Protein AF-A0A958J942-F1 (afdb_monomer_lite)

Structure (mmCIF, N/CA/C/O backbone):
data_AF-A0A958J942-F1
#
_entry.id   AF-A0A958J942-F1
#
loop_
_atom_site.group_PDB
_atom_site.id
_atom_site.type_symbol
_atom_site.label_atom_id
_atom_site.label_alt_id
_atom_site.label_comp_id
_atom_site.label_asym_id
_atom_site.label_entity_id
_atom_site.label_seq_id
_atom_site.pdbx_PDB_ins_code
_atom_site.Cartn_x
_atom_site.Cartn_y
_atom_site.Cartn_z
_atom_site.occupancy
_atom_site.B_iso_or_equiv
_atom_site.auth_seq_id
_atom_site.auth_comp_id
_atom_site.auth_asym_id
_atom_site.auth_atom_id
_atom_site.pdbx_PDB_model_num
ATOM 1 N N . MET A 1 1 ? -24.690 -3.588 -45.756 1.00 45.47 1 MET A N 1
ATOM 2 C CA . MET A 1 1 ? -23.249 -3.805 -45.992 1.00 45.47 1 MET A CA 1
ATOM 3 C C . MET A 1 1 ? -22.711 -4.540 -44.781 1.00 45.47 1 MET A C 1
ATOM 5 O O . MET A 1 1 ? -22.507 -3.917 -43.747 1.00 45.47 1 MET A O 1
ATOM 9 N N . ASP A 1 2 ? -22.593 -5.863 -44.883 1.00 44.12 2 ASP A N 1
ATOM 10 C CA . ASP A 1 2 ? -22.047 -6.705 -43.817 1.00 44.12 2 ASP A CA 1
ATOM 11 C C . ASP A 1 2 ? -20.549 -6.440 -43.674 1.00 44.12 2 ASP A C 1
ATOM 13 O O . ASP A 1 2 ? -19.748 -6.817 -44.530 1.00 44.12 2 ASP A O 1
ATOM 17 N N . THR A 1 3 ? -20.149 -5.787 -42.585 1.00 50.97 3 THR A N 1
ATOM 18 C CA . THR A 1 3 ? -18.741 -5.773 -42.178 1.00 50.97 3 THR A CA 1
ATOM 19 C C . THR A 1 3 ? -18.452 -7.096 -41.482 1.00 50.97 3 THR A C 1
ATOM 21 O O . THR A 1 3 ? -18.558 -7.216 -40.264 1.00 50.97 3 THR A O 1
ATOM 24 N N . SER A 1 4 ? -18.138 -8.107 -42.300 1.00 70.69 4 SER A N 1
ATOM 25 C CA . SER A 1 4 ? -17.722 -9.443 -41.870 1.00 70.69 4 SER A CA 1
ATOM 26 C C . SER A 1 4 ? -16.709 -9.351 -40.728 1.00 70.69 4 SER A C 1
ATOM 28 O O . SER A 1 4 ? -15.678 -8.682 -40.846 1.00 70.69 4 SER A O 1
ATOM 30 N N . TRP A 1 5 ? -16.992 -10.051 -39.627 1.00 71.25 5 TRP A N 1
ATOM 31 C CA . TRP A 1 5 ? -16.098 -10.199 -38.474 1.00 71.25 5 TRP A CA 1
ATOM 32 C C . TRP A 1 5 ? -14.689 -10.656 -38.886 1.00 71.25 5 TRP A C 1
ATOM 34 O O . TRP A 1 5 ? -13.717 -10.309 -38.222 1.00 71.25 5 TRP A O 1
ATOM 44 N N . ARG A 1 6 ? -14.569 -11.350 -40.025 1.00 70.56 6 ARG A N 1
ATOM 45 C CA . ARG A 1 6 ? -13.312 -11.826 -40.606 1.00 70.56 6 ARG A CA 1
ATOM 46 C C . ARG A 1 6 ? -12.370 -10.690 -41.006 1.00 70.56 6 ARG A C 1
ATOM 48 O O . ARG A 1 6 ? -11.205 -10.744 -40.649 1.00 70.56 6 ARG A O 1
ATOM 55 N N . ASN A 1 7 ? -12.879 -9.620 -41.623 1.00 66.00 7 ASN A N 1
ATOM 56 C CA . ASN A 1 7 ? -12.052 -8.470 -42.017 1.00 66.00 7 ASN A CA 1
ATOM 57 C C . ASN A 1 7 ? -11.543 -7.697 -40.793 1.00 66.00 7 ASN A C 1
ATOM 59 O O . ASN A 1 7 ? -10.423 -7.197 -40.794 1.00 66.00 7 ASN A O 1
ATOM 63 N N . LYS A 1 8 ? -12.356 -7.609 -39.731 1.00 63.06 8 LYS A N 1
ATOM 64 C CA . LYS A 1 8 ? -11.924 -7.021 -38.453 1.00 63.06 8 LYS A CA 1
ATOM 65 C C . LYS A 1 8 ? -10.862 -7.890 -37.781 1.00 63.06 8 LYS A C 1
ATOM 67 O O . LYS A 1 8 ? -9.901 -7.360 -37.239 1.00 63.06 8 LYS A O 1
ATOM 72 N N . LEU A 1 9 ? -11.012 -9.212 -37.843 1.00 63.94 9 LEU A N 1
ATOM 73 C CA . LEU A 1 9 ? -10.057 -10.153 -37.268 1.00 63.94 9 LEU A CA 1
ATOM 74 C C . LEU A 1 9 ? -8.736 -10.173 -38.049 1.00 63.94 9 LEU A C 1
ATOM 76 O O . LEU A 1 9 ? -7.684 -10.160 -37.433 1.00 63.94 9 LEU A O 1
ATOM 80 N N . GLU A 1 10 ? -8.771 -10.098 -39.378 1.00 66.69 10 GLU A N 1
ATOM 81 C CA . GLU A 1 10 ? -7.580 -9.955 -40.229 1.00 66.69 10 GLU A CA 1
ATOM 82 C C . GLU A 1 10 ? -6.870 -8.614 -40.015 1.00 66.69 10 GLU A C 1
ATOM 84 O O . GLU A 1 10 ? -5.644 -8.566 -40.005 1.00 66.69 10 GLU A O 1
ATOM 89 N N . GLN A 1 11 ? -7.610 -7.527 -39.768 1.00 58.94 11 GLN A N 1
ATOM 90 C CA . GLN A 1 11 ? -7.013 -6.253 -39.355 1.00 58.94 11 GLN A CA 1
ATOM 91 C C . GLN A 1 11 ? -6.347 -6.354 -37.979 1.00 58.94 11 GLN A C 1
ATOM 93 O O . GLN A 1 11 ? -5.247 -5.840 -37.807 1.00 58.94 11 GLN A O 1
ATOM 98 N N . LEU A 1 12 ? -6.973 -7.035 -37.014 1.00 55.59 12 LEU A N 1
ATOM 99 C CA . LEU A 1 12 ? -6.384 -7.266 -35.692 1.00 55.59 12 LEU A CA 1
ATOM 100 C C . LEU A 1 12 ? -5.146 -8.169 -35.772 1.00 55.59 12 LEU A C 1
ATOM 102 O O . LEU A 1 12 ? -4.131 -7.850 -35.166 1.00 55.59 12 LEU A O 1
ATOM 106 N N . VAL A 1 13 ? -5.189 -9.240 -36.567 1.00 62.28 13 VAL A N 1
ATOM 107 C CA . VAL A 1 13 ? -4.036 -10.119 -36.821 1.00 62.28 13 VAL A CA 1
ATOM 108 C C . VAL A 1 13 ? -2.921 -9.356 -37.533 1.00 62.28 13 VAL A C 1
ATOM 110 O O . VAL A 1 13 ? -1.781 -9.415 -37.095 1.00 62.28 13 VAL A O 1
ATOM 113 N N . GLY A 1 14 ? -3.234 -8.551 -38.549 1.00 59.12 14 GLY A N 1
ATOM 114 C CA . GLY A 1 14 ? -2.243 -7.720 -39.236 1.00 59.12 14 GLY A CA 1
ATOM 115 C C . GLY A 1 14 ? -1.650 -6.605 -38.364 1.00 59.12 14 GLY A C 1
ATOM 116 O O . GLY A 1 14 ? -0.549 -6.132 -38.642 1.00 59.12 14 GLY A O 1
ATOM 117 N N . LEU A 1 15 ? -2.353 -6.176 -37.310 1.00 59.41 15 LEU A N 1
ATOM 118 C CA . LEU A 1 15 ? -1.807 -5.290 -36.277 1.00 59.41 15 LEU A CA 1
ATOM 119 C C . LEU A 1 15 ? -0.905 -6.057 -35.299 1.00 59.41 15 LEU A C 1
ATOM 121 O O . LEU A 1 15 ? 0.137 -5.529 -34.923 1.00 59.41 15 LEU A O 1
ATOM 125 N N . LEU A 1 16 ? -1.254 -7.299 -34.945 1.00 57.25 16 LEU A N 1
ATOM 126 C CA . LEU A 1 16 ? -0.428 -8.185 -34.113 1.00 57.25 16 LEU A CA 1
ATOM 127 C C . LEU A 1 16 ? 0.873 -8.601 -34.819 1.00 57.25 16 LEU A C 1
ATOM 129 O O . LEU A 1 16 ? 1.930 -8.596 -34.200 1.00 57.25 16 LEU A O 1
ATOM 133 N N . GLU A 1 17 ? 0.829 -8.894 -36.121 1.00 58.06 17 GLU A N 1
ATOM 134 C CA . GLU A 1 17 ? 2.006 -9.268 -36.927 1.00 58.06 17 GLU A CA 1
ATOM 135 C C . GLU A 1 17 ? 2.998 -8.112 -37.130 1.00 58.06 17 GLU A C 1
ATOM 137 O O . GLU A 1 17 ? 4.170 -8.343 -37.424 1.00 58.06 17 GLU A O 1
ATOM 142 N N . LYS A 1 18 ? 2.544 -6.863 -36.965 1.00 65.00 18 LYS A N 1
ATOM 143 C CA . LYS A 1 18 ? 3.388 -5.660 -37.025 1.00 65.00 18 LYS A CA 1
ATOM 144 C C . LYS A 1 18 ? 3.946 -5.243 -35.669 1.00 65.00 18 LYS A C 1
ATOM 146 O O . LYS A 1 18 ? 4.704 -4.278 -35.620 1.00 65.00 18 LYS A O 1
ATOM 151 N N . MET A 1 19 ? 3.570 -5.918 -34.582 1.00 67.44 19 MET A N 1
ATOM 152 C CA . MET A 1 19 ? 4.161 -5.627 -33.283 1.00 67.44 19 MET A CA 1
ATOM 153 C C . MET A 1 19 ? 5.590 -6.174 -33.226 1.00 67.44 19 MET A C 1
ATOM 155 O O . MET A 1 19 ? 5.820 -7.321 -33.635 1.00 67.44 19 MET A O 1
ATOM 159 N N . PRO A 1 20 ? 6.546 -5.389 -32.694 1.00 76.56 20 PRO A N 1
ATOM 160 C CA . PRO A 1 20 ? 7.883 -5.889 -32.423 1.00 76.56 20 PRO A CA 1
ATOM 161 C C . PRO A 1 20 ? 7.804 -7.163 -31.576 1.00 76.56 20 PRO A C 1
ATOM 163 O O . PRO A 1 20 ? 6.913 -7.306 -30.746 1.00 76.56 20 PRO A O 1
ATOM 166 N N . GLN A 1 21 ? 8.730 -8.095 -31.785 1.00 78.62 21 GLN A N 1
ATOM 167 C CA . GLN A 1 21 ? 8.824 -9.321 -30.989 1.00 78.62 21 GLN A CA 1
ATOM 168 C C . GLN A 1 21 ? 10.015 -9.222 -30.027 1.00 78.62 21 GLN A C 1
ATOM 170 O O . GLN A 1 21 ? 11.041 -8.650 -30.422 1.00 78.62 21 GLN A O 1
ATOM 175 N N . PRO A 1 22 ? 9.929 -9.788 -28.807 1.00 81.38 22 PRO A N 1
ATOM 176 C CA . PRO A 1 22 ? 11.062 -9.860 -27.889 1.00 81.38 22 PRO A CA 1
ATOM 177 C C . PRO A 1 22 ? 12.257 -10.551 -28.544 1.00 81.38 22 PRO A C 1
ATOM 179 O O . PRO A 1 22 ? 12.106 -11.534 -29.275 1.00 81.38 22 PRO A O 1
ATOM 182 N N . LYS A 1 23 ? 13.462 -10.048 -28.276 1.00 83.50 23 LYS A N 1
ATOM 183 C CA . LYS A 1 23 ? 14.713 -10.604 -28.805 1.00 83.50 23 L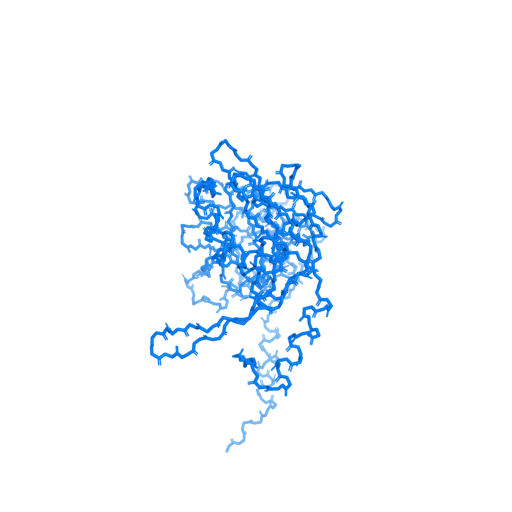YS A CA 1
ATOM 184 C C . LYS A 1 23 ? 15.740 -10.662 -27.692 1.00 83.50 23 LYS A C 1
ATOM 186 O O . LYS A 1 23 ? 15.904 -9.690 -26.962 1.00 83.50 23 LYS A O 1
ATOM 191 N N . SER A 1 24 ? 16.465 -11.772 -27.626 1.00 78.75 24 SER A N 1
ATOM 192 C CA . SER A 1 24 ? 17.644 -11.929 -26.783 1.00 78.75 24 SER A CA 1
ATOM 193 C C . SER A 1 24 ? 18.874 -12.220 -27.635 1.00 78.75 24 SER A C 1
ATOM 195 O O . SER A 1 24 ? 18.780 -12.747 -28.746 1.00 78.75 24 SER A O 1
ATOM 197 N N . PHE A 1 25 ? 20.041 -11.822 -27.134 1.00 83.00 25 PHE A N 1
ATOM 198 C CA . PHE A 1 25 ? 21.310 -11.955 -27.843 1.00 83.00 25 PHE A CA 1
ATOM 199 C C . PHE A 1 25 ? 22.347 -12.598 -26.922 1.00 83.00 25 PHE A C 1
ATOM 201 O O . PHE A 1 25 ? 22.498 -12.180 -25.777 1.00 83.00 25 PHE A O 1
ATOM 208 N N . GLU A 1 26 ? 23.080 -13.594 -27.426 1.00 77.69 26 GLU A N 1
ATOM 209 C CA . GLU A 1 26 ? 24.120 -14.296 -26.653 1.00 77.69 26 GLU A CA 1
ATOM 210 C C . GLU A 1 26 ? 25.302 -13.382 -26.295 1.00 77.69 26 GLU A C 1
ATOM 212 O O . GLU A 1 26 ? 25.886 -13.494 -25.220 1.00 77.69 26 GLU A O 1
ATOM 217 N N . SER A 1 27 ? 25.644 -12.448 -27.189 1.00 79.12 27 SER A N 1
ATOM 218 C CA . SER A 1 27 ? 26.672 -11.435 -26.950 1.00 79.12 27 SER A CA 1
ATOM 219 C C . SER A 1 27 ? 26.036 -10.109 -26.557 1.00 79.12 27 SER A C 1
ATOM 221 O O . SER A 1 27 ? 25.156 -9.609 -27.254 1.00 79.12 27 SER A O 1
ATOM 223 N N . LYS A 1 28 ? 26.547 -9.501 -25.483 1.00 74.81 28 LYS A N 1
ATOM 224 C CA . LYS A 1 28 ? 26.180 -8.140 -25.065 1.00 74.81 28 LYS A CA 1
ATOM 225 C C . LYS A 1 28 ? 26.832 -7.054 -25.928 1.00 74.81 28 LYS A C 1
ATOM 227 O O . LYS A 1 28 ? 26.389 -5.912 -25.921 1.00 74.81 28 LYS A O 1
ATOM 232 N N . ALA A 1 29 ? 27.886 -7.389 -26.672 1.00 79.44 29 ALA A N 1
ATOM 233 C CA . ALA A 1 29 ? 28.618 -6.436 -27.496 1.00 79.44 29 ALA A CA 1
ATOM 234 C C . ALA A 1 29 ? 27.783 -5.993 -28.709 1.00 79.44 29 ALA A C 1
ATOM 236 O O . ALA A 1 29 ? 27.316 -6.815 -29.498 1.00 79.44 29 ALA A O 1
ATOM 237 N N . GLY A 1 30 ? 27.625 -4.682 -28.888 1.00 79.81 30 GLY A N 1
ATOM 238 C CA . GLY A 1 30 ? 26.814 -4.115 -29.965 1.00 79.81 30 GLY A CA 1
ATOM 239 C C . GLY A 1 30 ? 25.304 -4.237 -29.743 1.00 79.81 30 GLY A C 1
ATOM 240 O O . GLY A 1 30 ? 24.544 -4.154 -30.711 1.00 79.81 30 GLY A O 1
ATOM 241 N N . VAL A 1 31 ? 24.875 -4.456 -28.496 1.00 86.62 31 VAL A N 1
ATOM 242 C CA . VAL A 1 31 ? 23.473 -4.627 -28.102 1.00 86.62 31 VAL A CA 1
ATOM 243 C C . VAL A 1 31 ? 23.058 -3.499 -27.159 1.00 86.62 31 VAL A C 1
ATOM 245 O O . VAL A 1 31 ? 23.832 -3.048 -26.312 1.00 86.62 31 VAL A O 1
ATOM 248 N N . TYR A 1 32 ? 21.833 -3.018 -27.345 1.00 89.50 32 TYR A N 1
ATOM 249 C CA . TYR A 1 32 ? 21.165 -2.083 -26.450 1.00 89.50 32 TYR A CA 1
ATOM 250 C C . TYR A 1 32 ? 20.480 -2.853 -25.320 1.00 89.50 32 TYR A C 1
ATOM 252 O O . TYR A 1 32 ? 19.668 -3.741 -25.582 1.00 89.50 32 TYR A O 1
ATOM 260 N N . GLU A 1 33 ? 20.793 -2.495 -24.077 1.00 91.19 33 GLU A N 1
ATOM 261 C CA . GLU A 1 33 ? 20.145 -3.044 -22.882 1.00 91.19 33 GLU A CA 1
ATOM 262 C C . GLU A 1 33 ? 19.142 -2.021 -22.319 1.00 91.19 33 GLU A C 1
ATOM 264 O O . GLU A 1 33 ? 19.543 -0.881 -22.047 1.00 91.19 33 GLU A O 1
ATOM 269 N N . PRO A 1 34 ? 17.853 -2.380 -22.176 1.00 93.62 34 PRO A N 1
ATOM 270 C CA . PRO A 1 34 ? 16.818 -1.481 -21.694 1.00 93.62 34 PRO A CA 1
ATOM 271 C C . PRO A 1 34 ? 16.934 -1.229 -20.188 1.00 93.62 34 PRO A C 1
ATOM 273 O O . PRO A 1 34 ? 17.395 -2.067 -19.413 1.00 93.62 34 PRO A O 1
ATOM 276 N N . TYR A 1 35 ? 16.491 -0.050 -19.768 1.00 94.94 35 TYR A N 1
ATOM 277 C CA . TYR A 1 35 ? 16.248 0.293 -18.372 1.00 94.94 35 TYR A CA 1
ATOM 278 C C . TYR A 1 35 ? 15.186 1.393 -18.292 1.00 94.94 35 TYR A C 1
ATOM 280 O O . TYR A 1 35 ? 14.931 2.108 -19.263 1.00 94.94 35 TYR A O 1
ATOM 288 N N . PHE A 1 36 ? 14.549 1.531 -17.134 1.00 95.81 36 PHE A N 1
ATOM 289 C CA . PHE A 1 36 ? 13.393 2.407 -16.967 1.00 95.81 36 PHE A CA 1
ATOM 290 C C . PHE A 1 36 ? 13.630 3.376 -15.817 1.00 95.81 36 PHE A C 1
ATOM 292 O O . PHE A 1 36 ? 13.970 2.977 -14.703 1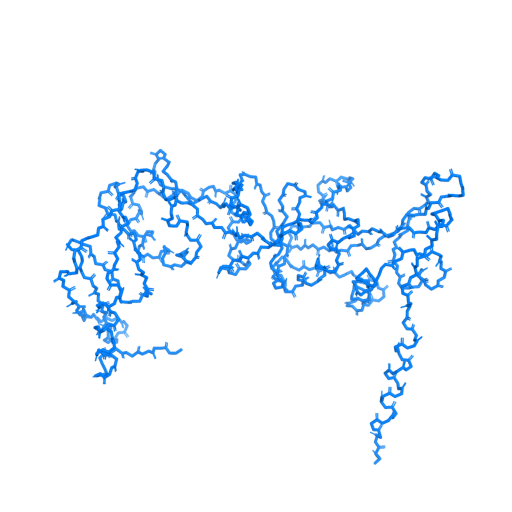.00 95.81 36 PHE A O 1
ATOM 299 N N . VAL A 1 37 ? 13.449 4.665 -16.091 1.00 95.44 37 VAL A N 1
ATOM 300 C CA . VAL A 1 37 ? 13.581 5.735 -15.101 1.00 95.44 37 VAL A CA 1
ATOM 301 C C . VAL A 1 37 ? 12.192 6.130 -14.621 1.00 95.44 37 VAL A C 1
ATOM 303 O O . VAL A 1 37 ? 11.385 6.632 -15.395 1.00 95.44 37 VAL A O 1
ATOM 306 N N . ILE A 1 38 ? 11.921 5.931 -13.339 1.00 95.81 38 ILE A N 1
ATOM 307 C CA . ILE A 1 38 ? 10.747 6.450 -12.645 1.00 95.81 38 ILE A CA 1
ATOM 308 C C . ILE A 1 38 ? 11.079 7.878 -12.199 1.00 95.81 38 ILE A C 1
ATOM 310 O O . ILE A 1 38 ? 11.864 8.087 -11.271 1.00 95.81 38 ILE A O 1
ATOM 314 N N . GLU A 1 39 ? 10.514 8.871 -12.882 1.00 95.12 39 GLU A N 1
ATOM 315 C CA . GLU A 1 39 ? 10.697 10.285 -12.547 1.00 95.12 39 GLU A CA 1
ATOM 316 C C . GLU A 1 39 ? 9.580 10.745 -11.602 1.00 95.12 39 GLU A C 1
ATOM 318 O O . GLU A 1 39 ? 8.397 10.677 -11.937 1.00 95.12 39 GLU A O 1
ATOM 323 N N . LEU A 1 40 ? 9.957 11.210 -10.410 1.00 94.25 40 LEU A N 1
ATOM 324 C CA . LEU A 1 40 ? 9.048 11.623 -9.345 1.00 94.25 40 LEU A CA 1
ATOM 325 C C . LEU A 1 40 ? 8.902 13.143 -9.324 1.00 94.25 40 LEU A C 1
ATOM 327 O O . LEU A 1 40 ? 9.883 13.879 -9.191 1.00 94.25 40 LEU A O 1
ATOM 331 N N . ARG A 1 41 ? 7.657 13.619 -9.389 1.00 92.44 41 ARG A N 1
ATOM 332 C CA . ARG A 1 41 ? 7.288 15.037 -9.301 1.00 92.44 41 ARG A CA 1
ATOM 333 C C . ARG A 1 41 ? 6.332 15.245 -8.124 1.00 92.44 41 ARG A C 1
ATOM 335 O O . ARG A 1 41 ? 5.859 14.298 -7.501 1.00 92.44 41 ARG A O 1
ATOM 342 N N . ALA A 1 42 ? 6.031 16.501 -7.798 1.00 89.75 42 ALA A N 1
ATOM 343 C CA . ALA A 1 42 ? 5.218 16.828 -6.621 1.00 89.75 42 ALA A CA 1
ATOM 344 C C . ALA A 1 42 ? 3.788 16.250 -6.678 1.00 89.75 42 ALA A C 1
ATOM 346 O O . ALA A 1 42 ? 3.256 15.804 -5.664 1.00 89.75 42 ALA A O 1
ATOM 347 N N . SER A 1 43 ? 3.159 16.248 -7.856 1.00 90.31 43 SER A N 1
ATOM 348 C CA . SER A 1 43 ? 1.764 15.822 -8.041 1.00 90.31 43 SER A CA 1
ATOM 349 C C . SER A 1 43 ? 1.602 14.507 -8.803 1.00 90.31 43 SER A C 1
ATOM 351 O O . SER A 1 43 ? 0.533 13.903 -8.742 1.00 90.31 43 SER A O 1
ATOM 353 N N . ASN A 1 44 ? 2.641 14.061 -9.504 1.00 93.75 44 ASN A N 1
ATOM 354 C CA . ASN A 1 44 ? 2.600 12.917 -10.401 1.00 93.75 44 ASN A CA 1
ATOM 355 C C . ASN A 1 44 ? 3.981 12.264 -10.531 1.00 93.75 44 ASN A C 1
ATOM 357 O O . ASN A 1 44 ? 4.971 12.734 -9.969 1.00 93.75 44 ASN A O 1
ATOM 361 N N . TRP A 1 45 ? 4.028 11.167 -11.268 1.00 95.00 45 TRP A N 1
ATOM 362 C CA . TRP A 1 45 ? 5.245 10.462 -11.633 1.00 95.00 45 TRP A CA 1
ATOM 363 C C . TRP A 1 45 ? 5.112 9.914 -13.055 1.00 95.00 45 TRP A C 1
ATOM 365 O O . TRP A 1 45 ? 4.014 9.834 -13.597 1.00 95.00 45 TRP A O 1
ATOM 375 N N . GLU A 1 46 ? 6.224 9.569 -13.687 1.00 94.44 46 GLU A N 1
ATOM 376 C CA . GLU A 1 46 ? 6.237 8.984 -15.031 1.00 94.44 46 GLU A CA 1
ATOM 377 C C . GLU A 1 46 ? 7.294 7.885 -15.126 1.00 94.44 46 GLU A C 1
ATOM 379 O O . GLU A 1 46 ? 8.250 7.866 -14.350 1.00 94.44 46 GLU A O 1
ATOM 384 N N . VAL A 1 47 ? 7.123 6.975 -16.085 1.00 94.62 47 VAL A N 1
ATOM 385 C CA . VAL A 1 47 ? 8.136 5.976 -16.442 1.00 94.62 47 VAL A CA 1
ATOM 386 C C . VAL A 1 47 ? 8.722 6.352 -17.792 1.00 94.62 47 VAL A C 1
ATOM 388 O O . VAL A 1 47 ? 8.002 6.448 -18.785 1.00 94.62 47 VAL A O 1
ATOM 391 N N . ILE A 1 48 ? 10.034 6.552 -17.835 1.00 93.25 48 ILE A N 1
ATOM 392 C CA . ILE A 1 48 ? 10.760 6.920 -19.045 1.00 93.25 48 ILE A CA 1
ATOM 393 C C . ILE A 1 48 ? 11.654 5.744 -19.446 1.00 93.25 48 ILE A C 1
ATOM 395 O O . ILE A 1 48 ? 12.606 5.430 -18.726 1.00 93.25 48 ILE A O 1
ATOM 399 N N . PRO A 1 49 ? 11.367 5.082 -20.576 1.00 94.12 49 PRO A N 1
ATOM 400 C CA . PRO A 1 49 ? 12.156 3.958 -21.045 1.00 94.12 49 PRO A CA 1
ATOM 401 C C . PRO A 1 49 ? 13.410 4.459 -21.773 1.00 94.12 49 PRO A C 1
ATOM 403 O O . PRO A 1 49 ? 13.366 5.370 -22.606 1.00 94.12 49 PRO A O 1
ATOM 406 N N . TYR A 1 50 ? 14.543 3.844 -21.472 1.00 93.75 50 TYR A N 1
ATOM 407 C CA . TYR A 1 50 ? 15.841 4.125 -22.069 1.00 93.75 50 TYR A CA 1
ATOM 408 C C . TYR A 1 50 ? 16.546 2.823 -22.437 1.00 93.75 50 TYR A C 1
ATOM 410 O O . TYR A 1 50 ? 16.156 1.740 -22.009 1.00 93.75 50 TYR A O 1
ATOM 418 N N . ALA A 1 51 ? 17.604 2.931 -23.232 1.00 92.62 51 ALA A N 1
ATOM 419 C CA . ALA A 1 51 ? 18.529 1.840 -23.457 1.00 92.62 51 ALA A CA 1
ATOM 420 C C . ALA A 1 51 ? 19.974 2.339 -23.514 1.00 92.62 51 ALA A C 1
ATOM 422 O O . ALA A 1 51 ? 20.279 3.369 -24.127 1.00 92.62 51 ALA A O 1
ATOM 423 N N . THR A 1 52 ? 20.879 1.581 -22.900 1.00 91.44 52 THR A N 1
ATOM 424 C CA . THR A 1 52 ? 22.323 1.816 -22.977 1.00 91.44 52 THR A CA 1
ATOM 425 C C . THR A 1 52 ? 22.945 0.898 -24.015 1.00 91.44 52 THR A C 1
ATOM 427 O O . THR A 1 52 ? 22.782 -0.320 -23.944 1.00 91.44 52 THR A O 1
ATOM 430 N N . TYR A 1 53 ? 23.675 1.471 -24.970 1.00 90.25 53 TYR A N 1
ATOM 431 C CA . TYR A 1 53 ? 24.458 0.697 -25.930 1.00 90.25 53 TYR A CA 1
ATOM 432 C C . TYR A 1 53 ? 25.728 0.155 -25.276 1.00 90.25 53 TYR A C 1
ATOM 434 O O . TYR A 1 53 ? 26.497 0.936 -24.721 1.00 90.25 53 TYR A O 1
ATOM 442 N N . THR A 1 54 ? 26.010 -1.136 -25.414 1.00 84.94 54 THR A N 1
ATOM 443 C CA . THR A 1 54 ? 27.319 -1.695 -25.049 1.00 84.94 54 THR A CA 1
ATOM 444 C C . THR A 1 54 ? 28.201 -1.749 -26.291 1.00 84.94 54 THR A C 1
ATOM 446 O O . THR A 1 54 ? 27.848 -2.383 -27.287 1.00 84.94 54 THR A O 1
ATOM 449 N N . ARG A 1 55 ? 29.350 -1.063 -26.273 1.00 83.44 55 ARG A N 1
ATOM 450 C CA . ARG A 1 55 ? 30.283 -1.053 -27.412 1.00 83.44 55 ARG A CA 1
ATOM 451 C C . ARG A 1 55 ? 30.912 -2.434 -27.636 1.00 83.44 55 ARG A C 1
ATOM 453 O O . ARG A 1 55 ? 30.838 -3.315 -26.785 1.00 83.44 55 ARG A O 1
ATOM 460 N N . LEU A 1 56 ? 31.554 -2.625 -28.794 1.00 81.75 56 LEU A N 1
ATOM 461 C CA . LEU A 1 56 ? 32.233 -3.887 -29.131 1.00 81.75 56 LEU A CA 1
ATOM 462 C C . LEU A 1 56 ? 33.377 -4.233 -28.163 1.00 81.75 56 LEU A C 1
ATOM 464 O O . LEU A 1 56 ? 33.693 -5.404 -27.990 1.00 81.75 56 LEU A O 1
ATOM 468 N N . ASP A 1 57 ? 33.963 -3.219 -27.525 1.00 79.56 57 ASP A N 1
ATOM 469 C CA . ASP A 1 57 ? 34.998 -3.343 -26.493 1.00 79.56 57 ASP A CA 1
ATOM 470 C C . ASP A 1 57 ? 34.430 -3.567 -25.075 1.00 79.56 57 ASP A C 1
ATOM 472 O O . ASP A 1 57 ? 35.190 -3.631 -24.112 1.00 79.56 57 ASP A O 1
ATOM 476 N N . GLY A 1 58 ? 33.104 -3.673 -24.930 1.00 73.25 58 GLY A N 1
ATOM 477 C CA . GLY A 1 58 ? 32.415 -3.840 -23.649 1.00 73.25 58 GLY A CA 1
ATOM 478 C C . GLY A 1 58 ? 32.232 -2.552 -22.839 1.00 73.25 58 GLY A C 1
ATOM 479 O O . GLY A 1 58 ? 31.624 -2.596 -21.771 1.00 73.25 58 GLY A O 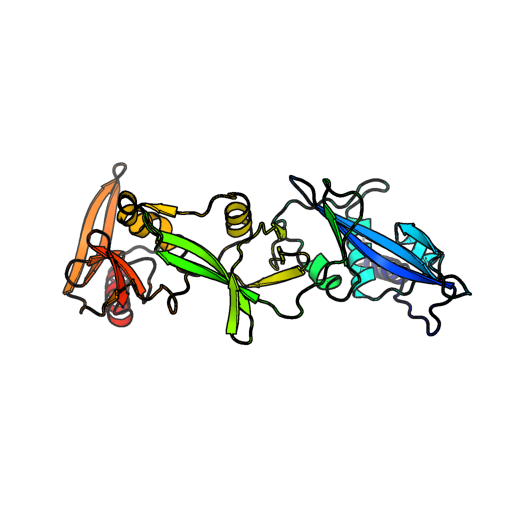1
ATOM 480 N N . SER A 1 59 ? 32.718 -1.401 -23.317 1.00 80.31 59 SER A N 1
ATOM 481 C CA . SER A 1 59 ? 32.561 -0.129 -22.605 1.00 80.31 59 SER A CA 1
ATOM 482 C C . SER A 1 59 ? 31.147 0.465 -22.756 1.00 80.31 59 SER A C 1
ATOM 484 O O . SER A 1 59 ? 30.468 0.215 -23.765 1.00 80.31 59 SER A O 1
ATOM 486 N N . PRO A 1 60 ? 30.686 1.280 -21.779 1.00 78.06 60 PRO A N 1
ATOM 487 C CA . PRO A 1 60 ? 29.415 1.986 -21.879 1.00 78.06 60 PRO A CA 1
ATOM 488 C C . PRO A 1 60 ? 29.402 2.916 -23.094 1.00 78.06 60 PRO A C 1
ATOM 490 O O . PRO A 1 60 ? 30.261 3.784 -23.270 1.00 78.06 60 PRO A O 1
ATOM 493 N N . GLY A 1 61 ? 28.424 2.710 -23.964 1.00 81.00 61 GLY A N 1
ATOM 494 C CA . GLY A 1 61 ? 28.182 3.513 -25.146 1.00 81.00 61 GLY A CA 1
ATOM 495 C C . GLY A 1 61 ? 27.165 4.621 -24.905 1.00 81.00 61 GLY A C 1
ATOM 496 O O . GLY A 1 61 ? 26.998 5.136 -23.803 1.00 81.00 61 GLY A O 1
ATOM 497 N N . ARG A 1 62 ? 26.501 5.030 -25.987 1.00 87.06 62 ARG A N 1
ATOM 498 C CA . ARG A 1 62 ? 25.498 6.092 -25.949 1.00 87.06 62 ARG A CA 1
ATOM 499 C C . ARG A 1 62 ? 24.212 5.592 -25.289 1.00 87.06 62 ARG A C 1
ATOM 501 O O . ARG A 1 62 ? 23.745 4.493 -25.580 1.00 87.06 62 ARG A O 1
ATOM 508 N N . GLU A 1 63 ? 23.626 6.456 -24.476 1.00 89.88 63 GLU A N 1
ATOM 509 C CA . GLU A 1 63 ? 22.270 6.318 -23.958 1.00 89.88 63 GLU A CA 1
ATOM 510 C C . GLU A 1 63 ? 21.260 6.900 -24.955 1.00 89.88 63 GLU A C 1
ATOM 512 O O . GLU A 1 63 ? 21.468 7.983 -25.520 1.00 89.88 63 GLU A O 1
ATOM 517 N N . VAL A 1 64 ? 20.172 6.173 -25.200 1.00 91.00 64 VAL A N 1
ATOM 518 C CA . VAL A 1 64 ? 19.067 6.621 -26.054 1.00 91.00 64 VAL A CA 1
ATOM 519 C C . VAL A 1 64 ? 17.741 6.384 -25.345 1.00 91.00 64 VAL A C 1
ATOM 521 O O . VAL A 1 64 ? 17.571 5.377 -24.663 1.00 91.00 64 VAL A O 1
ATOM 524 N N . ARG A 1 65 ? 16.785 7.304 -25.510 1.00 90.31 65 ARG A N 1
ATOM 525 C CA . ARG A 1 65 ? 15.401 7.061 -25.088 1.00 90.31 65 ARG A CA 1
ATOM 526 C C . ARG A 1 65 ? 14.841 5.932 -25.943 1.00 90.31 65 ARG A C 1
ATOM 528 O O . ARG A 1 65 ? 14.958 6.011 -27.161 1.00 90.31 65 ARG A O 1
ATOM 535 N N . LEU A 1 66 ? 14.273 4.911 -25.317 1.00 89.25 66 LEU A N 1
ATOM 536 C CA . LEU A 1 66 ? 13.724 3.755 -26.012 1.00 89.25 66 LEU A CA 1
ATOM 537 C C . LEU A 1 66 ? 12.324 4.089 -26.548 1.00 89.25 66 LEU A C 1
ATOM 539 O O . LEU A 1 66 ? 11.551 4.781 -25.890 1.00 89.25 66 LEU A O 1
ATOM 543 N N . SER A 1 67 ? 12.025 3.622 -27.755 1.00 87.00 67 SER A N 1
ATOM 544 C CA . SER A 1 67 ? 10.718 3.726 -28.410 1.00 87.00 67 SER A CA 1
ATOM 545 C C . SER A 1 67 ? 10.510 2.513 -29.309 1.00 87.00 67 SER A C 1
ATOM 547 O O . SER A 1 67 ? 11.491 1.855 -29.682 1.00 87.00 67 SER A O 1
ATOM 549 N N . LEU A 1 68 ? 9.264 2.233 -29.703 1.00 85.19 68 LEU A N 1
ATOM 550 C CA . LEU A 1 68 ? 8.966 1.102 -30.594 1.00 85.19 68 LEU A CA 1
ATOM 551 C C . LEU A 1 68 ? 9.795 1.136 -31.895 1.00 85.19 68 LEU A C 1
ATOM 553 O O . LEU A 1 68 ? 10.328 0.113 -32.316 1.00 85.19 68 LEU A O 1
ATOM 557 N N . GLY A 1 69 ? 10.026 2.322 -32.472 1.00 82.31 69 GLY A N 1
ATOM 558 C CA . GLY A 1 69 ? 10.844 2.463 -33.684 1.00 82.31 69 GLY A CA 1
ATOM 559 C C . GLY A 1 69 ? 12.317 2.063 -33.508 1.00 82.31 69 GLY A C 1
ATOM 560 O O . GLY A 1 69 ? 12.932 1.563 -34.447 1.00 82.31 69 GLY A O 1
ATOM 561 N N . ILE A 1 70 ? 12.890 2.240 -32.310 1.00 82.88 70 ILE A N 1
ATOM 562 C CA . ILE A 1 70 ? 14.275 1.830 -32.020 1.00 82.88 70 ILE A CA 1
ATOM 563 C C . ILE A 1 70 ? 14.385 0.311 -31.893 1.00 82.88 70 ILE A C 1
ATOM 565 O O . ILE A 1 70 ? 15.412 -0.245 -32.292 1.00 82.88 70 ILE A O 1
ATOM 569 N N . ILE A 1 71 ? 13.350 -0.355 -31.370 1.00 84.12 71 ILE A N 1
ATOM 570 C CA . ILE A 1 71 ? 13.302 -1.822 -31.268 1.00 84.12 71 ILE A CA 1
ATOM 571 C C . ILE A 1 71 ? 13.313 -2.458 -32.660 1.00 84.12 71 ILE A C 1
ATOM 573 O O . ILE A 1 71 ? 14.014 -3.448 -32.877 1.00 84.12 71 ILE A O 1
ATOM 577 N N . ASP A 1 72 ? 12.596 -1.868 -33.615 1.00 80.12 72 ASP A N 1
ATOM 578 C CA . ASP A 1 72 ? 12.549 -2.378 -34.987 1.00 80.12 72 ASP A CA 1
ATOM 579 C C . ASP A 1 72 ? 13.863 -2.154 -35.745 1.00 80.12 72 ASP A C 1
ATOM 581 O O . ASP A 1 72 ? 14.290 -3.012 -36.523 1.00 80.12 72 ASP A O 1
ATOM 585 N N . SER A 1 73 ? 14.534 -1.021 -35.514 1.00 79.25 73 SER A N 1
ATOM 586 C CA . SER A 1 73 ? 15.735 -0.640 -36.264 1.00 79.25 73 SER A CA 1
ATOM 587 C C . SER A 1 73 ? 17.057 -1.120 -35.654 1.00 79.25 73 SER A C 1
ATOM 589 O O . SER A 1 73 ? 18.092 -1.032 -36.317 1.00 79.25 73 SER A O 1
ATOM 591 N N . SER A 1 74 ? 17.065 -1.563 -34.393 1.00 81.88 74 SER A N 1
ATOM 592 C CA . SER A 1 74 ? 18.294 -1.790 -33.615 1.00 81.88 74 SER A CA 1
ATOM 593 C C . SER A 1 74 ? 18.317 -3.154 -32.920 1.00 81.88 74 SER A C 1
ATOM 595 O O . SER A 1 74 ? 17.294 -3.800 -32.714 1.00 81.88 74 SER A O 1
ATOM 597 N N . LYS A 1 75 ? 19.509 -3.603 -32.505 1.00 86.94 75 LYS A N 1
ATOM 598 C CA . LYS A 1 75 ? 19.661 -4.800 -31.663 1.00 86.94 75 LYS A CA 1
ATOM 599 C C . LYS A 1 75 ? 19.373 -4.451 -30.202 1.00 86.94 75 LYS A C 1
ATOM 601 O O . LYS A 1 75 ? 20.292 -4.072 -29.480 1.00 86.94 75 LYS A O 1
ATOM 606 N N . VAL A 1 76 ? 18.112 -4.546 -29.787 1.00 87.38 76 VAL A N 1
ATOM 607 C CA . VAL A 1 76 ? 17.674 -4.306 -28.400 1.00 87.38 76 VAL A CA 1
ATOM 608 C C . VAL A 1 76 ? 17.347 -5.633 -27.722 1.00 87.38 76 VAL A C 1
ATOM 610 O O . VAL A 1 76 ? 16.522 -6.386 -28.233 1.00 87.38 76 VAL A O 1
ATOM 613 N N . ASN A 1 77 ? 17.997 -5.922 -26.594 1.00 90.31 77 ASN A N 1
ATOM 614 C CA . ASN A 1 77 ? 17.691 -7.092 -25.773 1.00 90.31 77 ASN A CA 1
ATOM 615 C C . ASN A 1 77 ? 16.510 -6.772 -24.852 1.00 90.31 77 ASN A C 1
ATOM 617 O O . ASN A 1 77 ? 16.723 -6.190 -23.795 1.00 90.31 77 ASN A O 1
ATOM 621 N N . ILE A 1 78 ? 15.286 -7.090 -25.269 1.00 91.19 78 ILE A N 1
ATOM 622 C CA . ILE A 1 78 ? 14.060 -6.719 -24.551 1.00 91.19 78 ILE A CA 1
ATOM 623 C C . ILE A 1 78 ? 13.228 -7.959 -24.229 1.00 91.19 78 ILE A C 1
ATOM 625 O O . ILE A 1 78 ? 13.027 -8.821 -25.090 1.00 91.19 78 ILE A O 1
ATOM 629 N N . SER A 1 79 ? 12.748 -8.048 -22.991 1.00 93.12 79 SER A N 1
ATOM 630 C CA . SER A 1 79 ? 11.814 -9.090 -22.554 1.00 93.12 79 SER A CA 1
ATOM 631 C C . SER A 1 79 ? 10.370 -8.782 -22.974 1.00 93.12 79 SER A C 1
ATOM 633 O O . SER A 1 79 ? 10.044 -7.658 -23.356 1.00 93.12 79 SER A O 1
ATOM 635 N N . GLN A 1 80 ? 9.477 -9.775 -22.885 1.00 91.69 80 GLN A N 1
ATOM 636 C CA . GLN A 1 80 ? 8.055 -9.564 -23.187 1.00 91.69 80 GLN A CA 1
ATOM 637 C C . GLN A 1 80 ? 7.427 -8.515 -22.260 1.00 91.69 80 GLN A C 1
ATOM 639 O O . GLN A 1 80 ? 6.768 -7.603 -22.744 1.00 91.69 80 GLN A O 1
ATOM 644 N N . SER A 1 81 ? 7.684 -8.584 -20.952 1.00 93.06 81 SER A N 1
ATOM 645 C CA . SER A 1 81 ? 7.119 -7.637 -19.983 1.00 93.06 81 SER A CA 1
ATOM 646 C C . SER A 1 81 ? 7.585 -6.196 -20.232 1.00 93.06 81 SER A C 1
ATOM 648 O O . SER A 1 81 ? 6.806 -5.249 -20.133 1.00 93.06 81 SER A O 1
ATOM 650 N N . GLU A 1 82 ? 8.852 -6.010 -20.606 1.00 94.06 82 GLU A N 1
ATOM 651 C CA . GLU A 1 82 ? 9.400 -4.695 -20.961 1.00 94.06 82 GLU A CA 1
ATOM 652 C C . GLU A 1 82 ? 8.785 -4.137 -22.242 1.00 94.06 82 GLU A C 1
ATOM 654 O O . GLU A 1 82 ? 8.511 -2.938 -22.323 1.00 94.06 82 GLU A O 1
ATOM 659 N N . LEU A 1 83 ? 8.550 -5.003 -23.229 1.00 92.00 83 LEU A N 1
ATOM 660 C CA . LEU A 1 83 ? 7.873 -4.641 -24.464 1.00 92.00 83 LEU A CA 1
ATOM 661 C C . LEU A 1 83 ? 6.405 -4.269 -24.211 1.00 92.00 83 LEU A C 1
ATOM 663 O O . LEU A 1 83 ? 5.964 -3.240 -24.712 1.00 92.00 83 LEU A O 1
ATOM 667 N N . ASP A 1 84 ? 5.675 -5.043 -23.403 1.00 90.62 84 ASP A N 1
ATOM 668 C CA . ASP A 1 84 ? 4.282 -4.753 -23.031 1.00 90.62 84 ASP A CA 1
ATOM 669 C C . ASP A 1 84 ? 4.170 -3.390 -22.330 1.00 90.62 84 ASP A C 1
ATOM 671 O O . ASP A 1 84 ? 3.310 -2.569 -22.661 1.00 90.62 84 ASP A O 1
ATOM 675 N N . SER A 1 85 ? 5.101 -3.113 -21.412 1.00 92.25 85 SER A N 1
ATOM 676 C CA . SER A 1 85 ? 5.221 -1.816 -20.745 1.00 92.25 85 SER A CA 1
ATOM 677 C C . SER A 1 85 ? 5.492 -0.687 -21.740 1.00 92.25 85 SER A C 1
ATOM 679 O O . SER A 1 85 ? 4.812 0.339 -21.712 1.00 92.25 85 SER A O 1
ATOM 681 N N . LEU A 1 86 ? 6.431 -0.874 -22.672 1.00 90.38 86 LEU A N 1
ATOM 682 C CA . LEU A 1 86 ? 6.734 0.131 -23.687 1.00 90.38 86 LEU A CA 1
ATOM 683 C C . LEU A 1 86 ? 5.548 0.393 -24.622 1.00 90.38 86 LEU A C 1
ATOM 685 O O . LEU A 1 86 ? 5.251 1.552 -24.894 1.00 90.38 86 LEU A O 1
ATOM 689 N N . ILE A 1 87 ? 4.853 -0.653 -25.084 1.00 88.12 87 ILE A N 1
ATOM 690 C CA . ILE A 1 87 ? 3.650 -0.517 -25.915 1.00 88.12 87 ILE A CA 1
ATOM 691 C C . ILE A 1 87 ? 2.606 0.316 -25.174 1.00 88.12 87 ILE A C 1
ATOM 693 O O . ILE A 1 87 ? 2.040 1.236 -25.761 1.00 88.12 87 ILE A O 1
ATOM 697 N N . TYR A 1 88 ? 2.379 0.045 -23.886 1.00 88.81 88 TYR A N 1
ATOM 698 C CA . TYR A 1 88 ? 1.452 0.832 -23.079 1.00 88.81 88 TYR A CA 1
ATOM 699 C C . TYR A 1 88 ? 1.866 2.312 -23.024 1.00 88.81 88 TYR A C 1
ATOM 701 O O . TYR A 1 88 ? 1.059 3.186 -23.349 1.00 88.81 88 TYR A O 1
ATOM 709 N N . LEU A 1 89 ? 3.130 2.594 -22.686 1.00 88.50 89 LEU A N 1
ATOM 710 C CA . LEU A 1 89 ? 3.664 3.956 -22.556 1.00 88.50 89 LEU A CA 1
ATOM 711 C C . LEU A 1 89 ? 3.633 4.745 -23.881 1.00 88.50 89 LEU A C 1
ATOM 713 O O . LEU A 1 89 ? 3.334 5.942 -23.868 1.00 88.50 89 LEU A O 1
ATOM 717 N N . ASP A 1 90 ? 3.895 4.083 -25.012 1.00 82.25 90 ASP A N 1
ATOM 718 C CA . ASP A 1 90 ? 3.842 4.685 -26.352 1.00 82.25 90 ASP A CA 1
ATOM 719 C C . ASP A 1 90 ? 2.392 4.804 -26.879 1.00 82.25 90 ASP A C 1
ATOM 721 O O . ASP A 1 90 ? 2.107 5.687 -27.684 1.00 82.25 90 ASP A O 1
ATOM 725 N N . SER A 1 91 ? 1.453 3.958 -26.430 1.00 73.88 91 SER A N 1
ATOM 726 C CA . SER A 1 91 ? 0.047 3.979 -26.884 1.00 73.88 91 SER A CA 1
ATOM 727 C C . SER A 1 91 ? -0.809 5.069 -26.233 1.00 73.88 91 SER A C 1
ATOM 729 O O . SER A 1 91 ? -1.686 5.635 -26.886 1.00 73.88 91 SER A O 1
ATOM 731 N N . ASP A 1 92 ? -0.539 5.388 -24.965 1.00 60.31 92 ASP A N 1
ATOM 732 C CA . ASP A 1 92 ? -1.274 6.403 -24.194 1.00 60.31 92 ASP A CA 1
ATOM 733 C C . ASP A 1 92 ? -0.813 7.832 -24.547 1.00 60.31 92 ASP A C 1
ATOM 735 O O . ASP A 1 92 ? -1.345 8.834 -24.067 1.00 60.31 92 ASP A O 1
ATOM 739 N N . THR A 1 93 ? 0.202 7.944 -25.410 1.00 54.28 93 THR A N 1
ATOM 740 C CA . THR A 1 93 ? 0.827 9.207 -25.765 1.00 54.28 93 THR A CA 1
ATOM 741 C C . THR A 1 93 ? 0.751 9.474 -27.266 1.00 54.28 93 THR A C 1
ATOM 743 O O . THR A 1 93 ? 1.339 8.788 -28.095 1.00 54.28 93 THR A O 1
ATOM 746 N N . GLY A 1 94 ? 0.060 10.550 -27.660 1.00 53.25 94 GLY A N 1
ATOM 747 C CA . GLY A 1 94 ? 0.279 11.144 -28.983 1.00 53.25 94 GLY A CA 1
ATOM 748 C C . GLY A 1 94 ? 1.767 11.470 -29.166 1.00 53.25 94 GLY A C 1
ATOM 749 O O . GLY A 1 94 ? 2.463 11.659 -28.172 1.00 53.25 94 GLY A O 1
ATOM 750 N N . ALA A 1 95 ? 2.240 11.584 -30.413 1.00 51.34 95 ALA A N 1
ATOM 751 C CA . ALA A 1 95 ? 3.654 11.549 -30.837 1.00 51.34 95 ALA A CA 1
ATOM 752 C C . ALA A 1 95 ? 4.694 12.425 -30.080 1.00 51.34 95 ALA A C 1
ATOM 754 O O . ALA A 1 95 ? 5.880 12.315 -30.366 1.00 51.34 95 ALA A O 1
ATOM 755 N N . ASN A 1 96 ? 4.292 13.281 -29.131 1.00 52.72 96 ASN A N 1
ATOM 756 C CA . ASN A 1 96 ? 5.161 14.089 -28.263 1.00 52.72 96 ASN A CA 1
ATOM 757 C C . ASN A 1 96 ? 4.707 14.179 -26.787 1.00 52.72 96 ASN A C 1
ATOM 759 O O . ASN A 1 96 ? 5.240 14.990 -26.027 1.00 52.72 96 ASN A O 1
ATOM 763 N N . THR A 1 97 ? 3.716 13.398 -26.363 1.00 55.84 97 THR A N 1
ATOM 764 C CA . THR A 1 97 ? 3.225 13.400 -24.975 1.00 55.84 97 THR A CA 1
ATOM 765 C C . THR A 1 97 ? 3.942 12.325 -24.157 1.00 55.84 97 THR A C 1
ATOM 767 O O . THR A 1 97 ? 4.549 11.415 -24.712 1.00 55.84 97 THR A O 1
ATOM 770 N N . ARG A 1 98 ? 3.991 12.480 -22.834 1.00 72.50 98 ARG A N 1
ATOM 771 C CA . ARG A 1 98 ? 4.587 11.493 -21.923 1.00 72.50 98 ARG A CA 1
ATOM 772 C C . ARG A 1 98 ? 3.476 10.901 -21.070 1.00 72.50 98 ARG A C 1
ATOM 774 O O . ARG A 1 98 ? 2.562 11.636 -20.698 1.00 72.50 98 ARG A O 1
ATOM 781 N N . ALA A 1 99 ? 3.556 9.607 -20.772 1.00 82.94 99 ALA A N 1
ATOM 782 C CA . ALA A 1 99 ? 2.594 8.947 -19.905 1.00 82.94 99 ALA A CA 1
ATOM 783 C C . ALA A 1 99 ? 2.870 9.399 -18.465 1.00 82.94 99 ALA A C 1
ATOM 785 O O . ALA A 1 99 ? 3.834 8.966 -17.833 1.00 82.94 99 ALA A O 1
ATOM 786 N N . ILE A 1 100 ? 2.068 10.352 -17.992 1.00 90.12 100 ILE A N 1
ATOM 787 C CA . ILE A 1 100 ? 2.184 10.945 -16.661 1.00 90.12 100 ILE A CA 1
ATOM 788 C C . ILE A 1 100 ? 1.074 10.366 -15.793 1.00 90.12 100 ILE A C 1
ATOM 790 O O . ILE A 1 100 ? -0.106 10.484 -16.116 1.00 90.12 100 ILE A O 1
ATOM 794 N N . PHE A 1 101 ? 1.460 9.787 -14.664 1.00 93.31 101 PHE A N 1
ATOM 795 C CA . PHE A 1 101 ? 0.568 9.111 -13.740 1.00 93.31 101 PHE A CA 1
ATOM 796 C C . PHE A 1 101 ? 0.369 9.938 -12.479 1.00 93.31 101 PHE A C 1
ATOM 798 O O . PHE A 1 101 ? 1.325 10.354 -11.821 1.00 93.31 101 PHE A O 1
ATOM 805 N N . ASN A 1 102 ? -0.884 10.148 -12.094 1.00 94.75 102 ASN A N 1
ATOM 806 C CA . ASN A 1 102 ? -1.167 10.703 -10.777 1.00 94.75 102 ASN A CA 1
ATOM 807 C C . ASN A 1 102 ? -0.834 9.660 -9.702 1.00 94.75 102 ASN A C 1
ATOM 809 O O . ASN A 1 102 ? -1.030 8.457 -9.898 1.00 94.75 102 ASN A O 1
ATOM 813 N N . TYR A 1 103 ? -0.376 10.113 -8.534 1.00 94.88 103 TYR A N 1
ATOM 814 C CA . TYR A 1 103 ? -0.215 9.212 -7.393 1.00 94.88 103 TYR A CA 1
ATOM 815 C C . TYR A 1 103 ? -1.536 8.504 -7.089 1.00 94.88 103 TYR A C 1
ATOM 817 O O . TYR A 1 103 ? -2.596 9.131 -7.126 1.00 94.88 103 TYR A O 1
ATOM 825 N N . THR A 1 104 ? -1.467 7.210 -6.773 1.00 94.06 104 THR A N 1
ATOM 826 C CA . THR A 1 104 ? -2.622 6.327 -6.496 1.00 94.06 104 THR A CA 1
ATOM 827 C C . THR A 1 104 ? -3.515 5.993 -7.696 1.00 94.06 104 THR A C 1
ATOM 829 O O . THR A 1 104 ? -4.516 5.299 -7.528 1.00 94.06 104 THR A O 1
ATOM 832 N N . GLN A 1 105 ? -3.145 6.401 -8.916 1.00 94.88 105 GLN A N 1
ATOM 833 C CA . GLN A 1 105 ? -3.823 5.953 -10.136 1.00 94.88 105 GLN A CA 1
ATOM 834 C C . GLN A 1 105 ? -3.725 4.416 -10.273 1.00 94.88 105 GLN A C 1
ATOM 836 O O . GLN A 1 105 ? -2.694 3.849 -9.893 1.00 94.88 105 GLN A O 1
ATOM 841 N N . PRO A 1 106 ? -4.756 3.717 -10.796 1.00 95.12 106 PRO A N 1
ATOM 842 C CA . PRO A 1 106 ? -4.774 2.256 -10.901 1.00 95.12 106 PRO A CA 1
ATOM 843 C C . PRO A 1 106 ? -3.891 1.713 -12.045 1.00 95.12 106 PRO A C 1
ATOM 845 O O . PRO A 1 106 ? -4.377 1.063 -12.965 1.00 95.12 106 PRO A O 1
ATOM 848 N N . VAL A 1 107 ? -2.590 2.015 -12.010 1.00 94.44 107 VAL A N 1
ATOM 849 C CA . VAL A 1 107 ? -1.583 1.639 -13.026 1.00 94.44 107 VAL A CA 1
ATOM 850 C C . VAL A 1 107 ? -0.489 0.725 -12.463 1.00 94.44 107 VAL A C 1
ATOM 852 O O . VAL A 1 107 ? 0.625 0.666 -12.981 1.00 94.44 107 VAL A O 1
ATOM 855 N N . GLY A 1 108 ? -0.783 -0.009 -11.384 1.00 94.56 108 GLY A N 1
ATOM 856 C CA . GLY A 1 108 ? 0.180 -0.920 -10.759 1.00 94.56 108 GLY A CA 1
ATOM 857 C C . GLY A 1 108 ? 0.688 -2.031 -11.678 1.00 94.56 108 GLY A C 1
ATOM 858 O O . GLY A 1 108 ? 1.802 -2.510 -11.488 1.00 94.56 108 GLY A O 1
ATOM 859 N N . PHE A 1 109 ? -0.067 -2.398 -12.715 1.00 93.88 109 PHE A N 1
ATOM 860 C CA . PHE A 1 109 ? 0.362 -3.394 -13.701 1.00 93.88 109 PHE A CA 1
ATOM 861 C C . PHE A 1 109 ? 1.670 -3.015 -14.420 1.00 93.88 109 PHE A C 1
ATOM 863 O O . PHE A 1 109 ? 2.452 -3.908 -14.728 1.00 93.88 109 PHE A O 1
ATOM 870 N N . ILE A 1 110 ? 1.966 -1.719 -14.606 1.00 94.75 110 ILE A N 1
ATOM 871 C CA . ILE A 1 110 ? 3.220 -1.264 -15.236 1.00 94.75 110 ILE A CA 1
ATOM 872 C C . ILE A 1 110 ? 4.421 -1.669 -14.378 1.00 94.75 110 ILE A C 1
ATOM 874 O O . ILE A 1 110 ? 5.398 -2.217 -14.879 1.00 94.75 110 ILE A O 1
ATOM 878 N N . LEU A 1 111 ? 4.343 -1.444 -13.064 1.00 96.00 111 LEU A N 1
ATOM 879 C CA . LEU A 1 111 ? 5.411 -1.826 -12.137 1.00 96.00 111 LEU A CA 1
ATOM 880 C C . LEU A 1 111 ? 5.495 -3.344 -11.945 1.00 96.00 111 LEU A C 1
ATOM 882 O O . LEU A 1 111 ? 6.563 -3.856 -11.627 1.00 96.00 111 LEU A O 1
ATOM 886 N N . ASN A 1 112 ? 4.394 -4.061 -12.175 1.00 94.75 112 ASN A N 1
ATOM 887 C CA . ASN A 1 112 ? 4.399 -5.518 -12.209 1.00 94.75 112 ASN A CA 1
ATOM 888 C C . ASN A 1 112 ? 5.132 -6.059 -13.445 1.00 94.75 112 ASN A C 1
ATOM 890 O O . ASN A 1 112 ? 5.864 -7.030 -13.328 1.00 94.75 112 ASN A O 1
ATOM 894 N N . TRP A 1 113 ? 4.983 -5.432 -14.615 1.00 95.50 113 TRP A N 1
ATOM 895 C CA . TRP A 1 113 ? 5.763 -5.804 -15.801 1.00 95.50 113 TRP A CA 1
ATOM 896 C C . TRP A 1 113 ? 7.252 -5.485 -15.652 1.00 95.50 113 TRP A C 1
ATOM 898 O O . TRP A 1 113 ? 8.098 -6.244 -16.113 1.00 95.50 113 TRP A O 1
ATOM 908 N N . LEU A 1 114 ? 7.575 -4.381 -14.983 1.00 95.62 114 LEU A N 1
ATOM 909 C CA . LEU A 1 114 ? 8.950 -3.911 -14.823 1.00 95.62 114 LEU A CA 1
ATOM 910 C C . LEU A 1 114 ? 9.652 -4.446 -13.564 1.00 95.62 114 LEU A C 1
ATOM 912 O O . LEU A 1 114 ? 10.722 -3.952 -13.211 1.00 95.62 114 LEU A O 1
ATOM 916 N N . SER A 1 115 ? 9.076 -5.426 -12.861 1.00 94.19 115 SER A N 1
ATOM 917 C CA . SER A 1 115 ? 9.601 -5.884 -11.566 1.00 94.19 115 SER A CA 1
ATOM 918 C C . SER A 1 115 ? 10.990 -6.516 -11.646 1.00 94.19 115 SER A C 1
ATOM 920 O O . SER A 1 115 ? 11.748 -6.452 -10.682 1.00 94.19 115 SER A O 1
ATOM 922 N N . GLU A 1 116 ? 11.319 -7.113 -12.790 1.00 93.62 116 GLU A N 1
ATOM 923 C CA . GLU A 1 116 ? 12.610 -7.759 -13.062 1.00 93.62 116 GLU A CA 1
ATOM 924 C C . GLU A 1 116 ? 13.546 -6.876 -13.902 1.00 93.62 116 GLU A C 1
ATOM 926 O O . GLU A 1 116 ? 14.704 -7.226 -14.137 1.00 93.62 116 GLU A O 1
ATOM 931 N N . SER A 1 117 ? 13.060 -5.715 -14.343 1.00 94.25 117 SER A N 1
ATOM 932 C CA . SER A 1 117 ? 13.818 -4.781 -15.167 1.00 94.25 117 SER A CA 1
ATOM 933 C C . SER A 1 117 ? 14.785 -3.946 -14.337 1.00 94.25 117 SER A C 1
ATOM 935 O O . SER A 1 117 ? 14.625 -3.731 -13.133 1.00 94.25 117 SER A O 1
ATOM 937 N N . ARG A 1 118 ? 15.787 -3.378 -15.012 1.00 95.25 118 ARG A N 1
ATOM 938 C CA . ARG A 1 118 ? 16.650 -2.363 -14.406 1.00 95.25 118 ARG A CA 1
ATOM 939 C C . ARG A 1 118 ? 15.855 -1.071 -14.202 1.00 95.25 118 ARG A C 1
ATOM 941 O O . ARG A 1 118 ? 15.561 -0.363 -15.165 1.00 95.25 118 ARG A O 1
ATOM 948 N N . LEU A 1 119 ? 15.550 -0.752 -12.945 1.00 96.62 119 LEU A N 1
ATOM 949 C CA . LEU A 1 119 ? 14.838 0.464 -12.559 1.00 96.62 119 LEU A CA 1
ATOM 950 C C . LEU A 1 119 ? 15.780 1.521 -11.983 1.00 96.62 119 LEU A C 1
ATOM 952 O O . LEU A 1 119 ? 16.720 1.226 -11.242 1.00 96.62 119 LEU A O 1
ATOM 956 N N . MET A 1 120 ? 15.489 2.779 -12.292 1.00 95.94 120 MET A N 1
ATOM 957 C CA . MET A 1 120 ? 16.129 3.941 -11.685 1.00 95.94 120 MET A CA 1
ATOM 958 C C . MET A 1 120 ? 15.065 4.918 -11.191 1.00 95.94 120 MET A C 1
ATOM 960 O O . MET A 1 120 ? 13.998 5.021 -11.783 1.00 95.94 120 MET A O 1
ATOM 964 N N . ILE A 1 121 ? 15.354 5.654 -10.126 1.00 94.88 121 ILE A N 1
ATOM 965 C CA . ILE A 1 121 ? 14.493 6.691 -9.560 1.00 94.88 121 ILE A CA 1
ATOM 966 C C . ILE A 1 121 ? 15.169 8.032 -9.772 1.00 94.88 121 ILE A C 1
ATOM 968 O O . ILE A 1 121 ? 16.336 8.214 -9.428 1.00 94.88 121 ILE A O 1
ATOM 972 N N . LYS A 1 122 ? 14.424 8.984 -10.322 1.00 94.06 122 LYS A N 1
ATOM 973 C CA . LYS A 1 122 ? 14.866 10.362 -10.487 1.00 94.06 122 LYS A CA 1
ATOM 974 C C . LYS A 1 122 ? 13.884 11.286 -9.791 1.00 94.06 122 LYS A C 1
ATOM 976 O O . LYS A 1 122 ? 12.763 11.477 -10.244 1.00 94.06 122 LYS A O 1
ATOM 981 N N . GLU A 1 123 ? 14.316 11.886 -8.700 1.00 88.06 123 GLU A N 1
ATOM 982 C CA . GLU A 1 123 ? 13.568 12.948 -8.035 1.00 88.06 123 GLU A CA 1
ATOM 983 C C . GLU A 1 123 ? 13.944 14.302 -8.638 1.00 88.06 123 GLU A C 1
ATOM 985 O O . GLU A 1 123 ? 15.122 14.562 -8.861 1.00 88.06 123 GLU A O 1
ATOM 990 N N . THR A 1 124 ? 12.979 15.204 -8.848 1.00 78.50 124 THR A N 1
ATOM 991 C CA . THR A 1 124 ? 13.237 16.540 -9.434 1.00 78.50 124 THR A CA 1
ATOM 992 C C . THR A 1 124 ? 14.337 17.333 -8.712 1.00 78.50 124 THR A C 1
ATOM 994 O O . THR A 1 124 ? 15.006 18.161 -9.327 1.00 78.50 124 THR A O 1
ATOM 997 N N . ALA A 1 125 ? 14.531 17.097 -7.410 1.00 73.81 125 ALA A N 1
ATOM 998 C CA . ALA A 1 125 ? 15.552 17.766 -6.605 1.00 73.81 125 ALA A CA 1
ATOM 999 C C . ALA A 1 125 ? 16.984 17.259 -6.871 1.00 73.81 125 ALA A C 1
ATOM 1001 O O . ALA A 1 125 ? 17.945 17.985 -6.619 1.00 73.81 125 ALA A O 1
ATOM 1002 N N . TYR A 1 126 ? 17.137 16.038 -7.391 1.00 73.38 126 TYR A N 1
ATOM 1003 C CA . TYR A 1 126 ? 18.425 15.396 -7.636 1.00 73.38 126 TYR A CA 1
ATOM 1004 C C . TYR A 1 126 ? 18.724 15.352 -9.139 1.00 73.38 126 TYR A C 1
ATOM 1006 O O . TYR A 1 126 ? 17.849 15.106 -9.967 1.00 73.38 126 TYR A O 1
ATOM 1014 N N . ARG A 1 127 ? 19.984 15.611 -9.518 1.00 71.50 127 ARG A N 1
ATOM 1015 C CA . ARG A 1 127 ? 20.379 15.593 -10.938 1.00 71.50 127 ARG A CA 1
ATOM 1016 C C . ARG A 1 127 ? 20.495 14.181 -11.503 1.00 71.50 127 ARG A C 1
ATOM 1018 O O . ARG A 1 127 ? 20.024 13.949 -12.613 1.00 71.50 127 ARG A O 1
ATOM 1025 N N . GLU A 1 128 ? 21.099 13.271 -10.746 1.00 87.44 128 GLU A N 1
ATOM 1026 C CA . GLU A 1 128 ? 21.424 11.925 -11.218 1.00 87.44 128 GLU A CA 1
ATOM 1027 C C . GLU A 1 128 ? 20.400 10.896 -10.717 1.00 87.44 128 GLU A C 1
ATOM 1029 O O . GLU A 1 128 ? 20.098 10.886 -9.518 1.00 87.44 128 GLU A O 1
ATOM 1034 N N . PRO A 1 129 ? 19.860 10.032 -11.597 1.00 91.62 129 PRO A N 1
ATOM 1035 C CA . PRO A 1 129 ? 18.991 8.938 -11.185 1.00 91.62 129 PRO A CA 1
ATOM 1036 C C . PRO A 1 129 ? 19.740 7.919 -10.315 1.00 91.62 129 PRO A C 1
ATOM 1038 O O . PRO A 1 129 ? 20.888 7.572 -10.590 1.00 91.62 129 PRO A O 1
ATOM 1041 N N . VAL A 1 130 ? 19.067 7.386 -9.298 1.00 92.94 130 VAL A N 1
ATOM 1042 C CA . VAL A 1 130 ? 19.593 6.333 -8.416 1.00 92.94 130 VAL A CA 1
ATOM 1043 C C . VAL A 1 130 ? 18.971 4.989 -8.763 1.00 92.94 130 VAL A C 1
ATOM 1045 O O . VAL A 1 130 ? 17.810 4.926 -9.153 1.00 92.94 130 VAL A O 1
ATOM 1048 N N . THR A 1 131 ? 19.721 3.899 -8.639 1.00 94.12 131 THR A N 1
ATOM 1049 C CA . THR A 1 131 ? 19.173 2.558 -8.884 1.00 94.12 131 THR A CA 1
ATOM 1050 C C . THR A 1 131 ? 18.077 2.241 -7.871 1.00 94.12 131 THR A C 1
ATOM 1052 O O . THR A 1 131 ? 18.255 2.465 -6.677 1.00 94.12 131 THR A O 1
ATOM 1055 N N . ALA A 1 132 ? 16.972 1.673 -8.346 1.00 94.81 132 ALA A N 1
ATOM 1056 C CA . ALA A 1 132 ? 15.929 1.126 -7.495 1.00 94.81 132 ALA A CA 1
ATOM 1057 C C . ALA A 1 132 ? 15.730 -0.361 -7.763 1.00 94.81 132 ALA A C 1
ATOM 1059 O O . ALA A 1 132 ? 16.023 -0.865 -8.846 1.00 94.81 132 ALA A O 1
ATOM 1060 N N . SER A 1 133 ? 15.222 -1.062 -6.756 1.00 94.25 133 SER A N 1
ATOM 1061 C CA . SER A 1 133 ? 14.863 -2.477 -6.864 1.00 94.25 133 SER A CA 1
ATOM 1062 C C . SER A 1 133 ? 13.412 -2.683 -6.463 1.00 94.25 133 SER A C 1
ATOM 1064 O O . SER A 1 133 ? 12.896 -1.964 -5.605 1.00 94.25 133 SER A O 1
ATOM 1066 N N . VAL A 1 134 ? 12.754 -3.669 -7.066 1.00 96.12 134 VAL A N 1
ATOM 1067 C CA . VAL A 1 134 ? 11.438 -4.127 -6.617 1.00 96.12 134 VAL A CA 1
ATOM 1068 C C . VAL A 1 134 ? 11.642 -5.257 -5.616 1.00 96.12 134 VAL A C 1
ATOM 1070 O O . VAL A 1 134 ? 12.442 -6.165 -5.837 1.00 96.12 134 VAL A O 1
ATOM 1073 N N . HIS A 1 135 ? 10.967 -5.182 -4.472 1.00 96.50 135 HIS A N 1
ATOM 1074 C CA . HIS A 1 135 ? 10.937 -6.287 -3.525 1.00 96.50 135 HIS A CA 1
ATOM 1075 C C . HIS A 1 135 ? 10.226 -7.488 -4.169 1.00 96.50 135 HIS A C 1
ATOM 1077 O O . HIS A 1 135 ? 9.136 -7.291 -4.709 1.00 96.50 135 HIS A O 1
ATOM 1083 N N . PRO A 1 136 ? 10.797 -8.707 -4.113 1.00 93.81 136 PRO A N 1
ATOM 1084 C CA . PRO A 1 136 ? 10.211 -9.869 -4.784 1.00 93.81 136 PRO A CA 1
ATOM 1085 C C . PRO A 1 136 ? 8.843 -10.243 -4.204 1.00 93.81 136 PRO A C 1
ATOM 1087 O O . PRO A 1 136 ? 7.912 -10.561 -4.939 1.00 93.81 136 PRO A O 1
ATOM 1090 N N . ASP A 1 137 ? 8.708 -10.154 -2.882 1.00 95.75 137 ASP A N 1
ATOM 1091 C CA . ASP A 1 137 ? 7.478 -10.536 -2.201 1.00 95.75 137 ASP A CA 1
ATOM 1092 C C . ASP A 1 137 ? 6.473 -9.394 -2.074 1.00 95.75 137 ASP A C 1
ATOM 1094 O O . ASP A 1 137 ? 6.834 -8.221 -1.933 1.00 95.75 137 ASP A O 1
ATOM 1098 N N . THR A 1 138 ? 5.195 -9.775 -2.032 1.00 96.81 138 THR A N 1
ATOM 1099 C CA . THR A 1 138 ? 4.121 -8.884 -1.590 1.00 96.81 138 THR A CA 1
ATOM 1100 C C . THR A 1 138 ? 4.164 -8.755 -0.072 1.00 96.81 138 THR A C 1
ATOM 1102 O O . THR A 1 138 ? 4.163 -9.752 0.645 1.00 96.81 138 THR A O 1
ATOM 1105 N N . ILE A 1 139 ? 4.172 -7.519 0.409 1.00 97.50 139 ILE A N 1
ATOM 1106 C CA . ILE A 1 139 ? 4.315 -7.173 1.822 1.00 97.50 139 ILE A CA 1
ATOM 1107 C C . ILE A 1 139 ? 2.989 -6.655 2.353 1.00 97.50 139 ILE A C 1
ATOM 1109 O O . ILE A 1 139 ? 2.298 -5.908 1.664 1.00 97.50 139 ILE A O 1
ATOM 1113 N N . THR A 1 140 ? 2.640 -6.997 3.589 1.00 97.56 140 THR A N 1
ATOM 1114 C CA . THR A 1 140 ? 1.457 -6.422 4.237 1.00 97.56 140 THR A CA 1
ATOM 1115 C C . THR A 1 140 ? 1.839 -5.143 4.969 1.00 97.56 140 THR A C 1
ATOM 1117 O O . THR A 1 140 ? 2.828 -5.118 5.694 1.00 97.56 140 THR A O 1
ATOM 1120 N N . ILE A 1 141 ? 1.062 -4.075 4.798 1.00 96.25 141 ILE A N 1
ATOM 1121 C CA . ILE A 1 141 ? 1.214 -2.863 5.610 1.00 96.25 141 ILE A CA 1
ATOM 1122 C C . ILE A 1 141 ? 0.176 -2.847 6.734 1.00 96.25 141 ILE A C 1
ATOM 1124 O O . ILE A 1 141 ? -1.016 -3.057 6.497 1.00 96.25 141 ILE A O 1
ATOM 1128 N N . ILE A 1 142 ? 0.641 -2.577 7.950 1.00 94.69 142 ILE A N 1
ATOM 1129 C CA . ILE A 1 142 ? -0.180 -2.468 9.158 1.00 94.69 142 ILE A CA 1
ATOM 1130 C C . ILE A 1 142 ? 0.142 -1.178 9.917 1.00 94.69 142 ILE A C 1
ATOM 1132 O O . ILE A 1 142 ? 1.163 -0.530 9.676 1.00 94.69 142 ILE A O 1
ATOM 1136 N N . LEU A 1 143 ? -0.739 -0.803 10.839 1.00 92.19 143 LEU A N 1
ATOM 1137 C CA . LEU A 1 143 ? -0.553 0.285 11.789 1.00 92.19 143 LEU A CA 1
ATOM 1138 C C . LEU A 1 143 ? -0.355 -0.291 13.187 1.00 92.19 143 LEU A C 1
ATOM 1140 O O . LEU A 1 143 ? -1.195 -1.036 13.687 1.00 92.19 143 LEU A O 1
ATOM 1144 N N . ARG A 1 144 ? 0.729 0.113 13.840 1.00 90.50 144 ARG A N 1
ATOM 1145 C CA . ARG A 1 144 ? 0.976 -0.153 15.257 1.00 90.50 144 ARG A CA 1
ATOM 1146 C C . ARG A 1 144 ? 0.607 1.062 16.079 1.00 90.50 144 ARG A C 1
ATOM 1148 O O . ARG A 1 144 ? 0.955 2.181 15.711 1.00 90.50 144 ARG A O 1
ATOM 1155 N N . LEU A 1 145 ? -0.094 0.848 17.184 1.00 89.00 145 LEU A N 1
ATOM 1156 C CA . LEU A 1 145 ? -0.375 1.902 18.147 1.00 89.00 145 LEU A CA 1
ATOM 1157 C C . LEU A 1 145 ? 0.702 1.865 19.228 1.00 89.00 145 LEU A C 1
ATOM 1159 O O . LEU A 1 145 ? 0.836 0.872 19.933 1.00 89.00 145 LEU A O 1
ATOM 1163 N N . ASN A 1 146 ? 1.457 2.947 19.360 1.00 88.12 146 ASN A N 1
ATOM 1164 C CA . ASN A 1 146 ? 2.550 3.052 20.318 1.00 88.12 146 ASN A CA 1
ATOM 1165 C C . ASN A 1 146 ? 2.279 4.174 21.321 1.00 88.12 146 ASN A C 1
ATOM 1167 O O . ASN A 1 146 ? 1.675 5.189 20.979 1.00 88.12 146 ASN A O 1
ATOM 1171 N N . LYS A 1 147 ? 2.772 4.035 22.554 1.00 87.38 147 LYS A N 1
ATOM 1172 C CA . LYS A 1 147 ? 2.690 5.094 23.569 1.00 87.38 147 LYS A CA 1
ATOM 1173 C C . LYS A 1 147 ? 3.818 6.101 23.398 1.00 87.38 147 LYS A C 1
ATOM 1175 O O . LYS A 1 147 ? 4.993 5.739 23.372 1.00 87.38 147 LYS A O 1
ATOM 1180 N N . GLY A 1 148 ? 3.448 7.370 23.301 1.00 87.12 148 GLY A N 1
ATOM 1181 C CA . GLY A 1 148 ? 4.342 8.519 23.346 1.00 87.12 148 GLY A CA 1
ATOM 1182 C C . GLY A 1 148 ? 4.373 9.172 24.730 1.00 87.12 148 GLY A C 1
ATOM 1183 O O . GLY A 1 148 ? 3.803 8.672 25.700 1.00 87.12 148 GLY A O 1
ATOM 1184 N N . LYS A 1 149 ? 5.041 10.328 24.827 1.00 85.94 149 LYS A N 1
ATOM 1185 C CA . LYS A 1 149 ? 5.083 11.120 26.070 1.00 85.94 149 LYS A CA 1
ATOM 1186 C C . LYS A 1 149 ? 3.753 11.818 26.361 1.00 85.94 149 LYS A C 1
ATOM 1188 O O . LYS A 1 149 ? 3.376 11.908 27.526 1.00 85.94 149 LYS A O 1
ATOM 1193 N N . ASN A 1 150 ? 3.057 12.299 25.326 1.00 87.12 150 ASN A N 1
ATOM 1194 C CA . ASN A 1 150 ? 1.836 13.098 25.479 1.00 87.12 150 ASN A CA 1
ATOM 1195 C C . ASN A 1 150 ? 0.559 12.334 25.092 1.00 87.12 150 ASN A C 1
ATOM 1197 O O . ASN A 1 150 ? -0.544 12.882 25.184 1.00 87.12 150 ASN A O 1
ATOM 1201 N N . GLY A 1 151 ? 0.685 11.065 24.706 1.00 89.81 151 GLY A N 1
ATOM 1202 C CA . GLY A 1 151 ? -0.438 10.262 24.252 1.00 89.81 151 GLY A CA 1
ATOM 1203 C C . GLY A 1 151 ? 0.003 9.003 23.522 1.00 89.81 151 GLY A C 1
ATOM 1204 O O . GLY A 1 151 ? 0.906 8.299 23.973 1.00 89.81 151 GLY A O 1
ATOM 1205 N N . TYR A 1 152 ? -0.646 8.721 22.402 1.00 89.69 152 TYR A N 1
ATOM 1206 C CA . TYR A 1 152 ? -0.380 7.562 21.553 1.00 89.69 152 TYR A CA 1
ATOM 1207 C C . TYR A 1 152 ? -0.033 8.020 20.145 1.00 89.69 152 TYR A C 1
ATOM 1209 O O . TYR A 1 152 ? -0.356 9.136 19.778 1.00 89.69 152 TYR A O 1
ATOM 1217 N N . TYR A 1 153 ? 0.607 7.192 19.337 1.00 88.50 153 TYR A N 1
ATOM 1218 C CA . TYR A 1 153 ? 0.811 7.499 17.928 1.00 88.50 153 TYR A CA 1
ATOM 1219 C C . TYR A 1 153 ? 0.666 6.251 17.076 1.00 88.50 153 TYR A C 1
ATOM 1221 O O . TYR A 1 153 ? 0.934 5.135 17.528 1.00 88.50 153 TYR A O 1
ATOM 1229 N N . LEU A 1 154 ? 0.228 6.456 15.839 1.00 89.38 154 LEU A N 1
ATOM 1230 C CA . LEU A 1 154 ? 0.161 5.402 14.839 1.00 89.38 154 LEU A CA 1
ATOM 1231 C C . LEU A 1 154 ? 1.506 5.318 14.114 1.00 89.38 154 LEU A C 1
ATOM 1233 O O . LEU A 1 154 ? 2.042 6.319 13.638 1.00 89.38 154 LEU A O 1
ATOM 1237 N N . GLN A 1 155 ? 2.060 4.115 14.044 1.00 90.69 155 GLN A N 1
ATOM 1238 C CA . GLN A 1 155 ? 3.306 3.820 13.358 1.00 90.69 155 GLN A CA 1
ATOM 1239 C C . GLN A 1 155 ? 3.021 2.845 12.212 1.00 90.69 155 GLN A C 1
ATOM 1241 O O . GLN A 1 155 ? 2.695 1.684 12.471 1.00 90.69 155 GLN A O 1
ATOM 1246 N N . PRO A 1 156 ? 3.135 3.271 10.945 1.00 93.50 156 PRO A N 1
ATOM 1247 C CA . PRO A 1 156 ? 3.061 2.351 9.824 1.00 93.50 156 PRO A CA 1
ATOM 1248 C C . PRO A 1 156 ? 4.257 1.395 9.843 1.00 93.50 156 PRO A C 1
ATOM 1250 O O . PRO A 1 156 ? 5.405 1.787 10.093 1.00 93.50 156 PRO A O 1
ATOM 1253 N N . THR A 1 157 ? 3.976 0.121 9.601 1.00 94.38 157 THR A N 1
ATOM 1254 C CA . THR A 1 157 ? 4.956 -0.964 9.619 1.00 94.38 157 THR A CA 1
ATOM 1255 C C . THR A 1 157 ? 4.685 -1.920 8.466 1.00 94.38 157 THR A C 1
ATOM 1257 O O . THR A 1 157 ? 3.545 -2.290 8.192 1.00 94.38 157 THR A O 1
ATOM 1260 N N . LEU A 1 158 ? 5.755 -2.308 7.784 1.00 96.69 158 LEU A N 1
ATOM 1261 C CA . LEU A 1 158 ? 5.768 -3.345 6.767 1.00 96.69 158 LEU A CA 1
ATOM 1262 C C . LEU A 1 158 ? 6.011 -4.699 7.433 1.00 96.69 158 LEU A C 1
ATOM 1264 O O . LEU A 1 158 ? 6.974 -4.836 8.186 1.00 96.69 158 LEU A O 1
ATOM 1268 N N . VAL A 1 159 ? 5.159 -5.680 7.145 1.00 96.62 159 VAL A N 1
ATOM 1269 C CA . VAL A 1 159 ? 5.297 -7.075 7.580 1.00 96.62 159 VAL A CA 1
ATOM 1270 C C . VAL A 1 159 ? 5.552 -7.957 6.373 1.00 96.62 159 VAL A C 1
ATOM 1272 O O . VAL A 1 159 ? 4.732 -8.046 5.452 1.00 96.62 159 VAL A O 1
ATOM 1275 N N . PHE A 1 160 ? 6.713 -8.595 6.387 1.00 96.75 160 PHE A N 1
ATOM 1276 C CA . PHE A 1 160 ? 7.186 -9.475 5.330 1.00 96.75 160 PHE A CA 1
ATOM 1277 C C . PHE A 1 160 ? 6.626 -10.896 5.523 1.00 96.75 160 PHE A C 1
ATOM 1279 O O . PHE A 1 160 ? 6.203 -11.245 6.629 1.00 96.75 160 PHE A O 1
ATOM 1286 N N . PRO A 1 161 ? 6.619 -11.746 4.476 1.00 95.81 161 PRO A N 1
ATOM 1287 C CA . PRO A 1 161 ? 6.098 -13.115 4.576 1.00 95.81 161 PRO A CA 1
ATOM 1288 C C . PRO A 1 161 ? 6.800 -13.997 5.618 1.00 95.81 161 PRO A C 1
ATOM 1290 O O . PRO A 1 161 ? 6.207 -14.946 6.123 1.00 95.81 161 PRO A O 1
ATOM 1293 N N . ASP A 1 162 ? 8.053 -13.688 5.952 1.00 95.38 162 ASP A N 1
ATOM 1294 C CA . ASP A 1 162 ? 8.840 -14.362 6.989 1.00 95.38 162 ASP A CA 1
ATOM 1295 C C . ASP A 1 162 ? 8.572 -13.822 8.410 1.00 95.38 162 ASP A C 1
ATOM 1297 O O . ASP A 1 162 ? 9.253 -14.205 9.361 1.00 95.38 162 ASP A O 1
ATOM 1301 N N . ASN A 1 163 ? 7.567 -12.953 8.564 1.00 92.12 163 ASN A N 1
ATOM 1302 C CA . ASN A 1 163 ? 7.214 -12.219 9.782 1.00 92.12 163 ASN A CA 1
ATOM 1303 C C . ASN A 1 163 ? 8.281 -11.232 10.269 1.00 92.12 163 ASN A C 1
ATOM 1305 O O . ASN A 1 163 ? 8.172 -10.716 11.386 1.00 92.12 163 ASN A O 1
ATOM 1309 N N . THR A 1 164 ? 9.292 -10.918 9.455 1.00 95.00 164 THR A N 1
ATOM 1310 C CA . THR A 1 164 ? 10.138 -9.761 9.744 1.00 95.00 164 THR A CA 1
ATOM 1311 C C . THR A 1 164 ? 9.328 -8.479 9.592 1.00 95.00 164 THR A C 1
ATOM 1313 O O . THR A 1 164 ? 8.312 -8.423 8.890 1.00 95.00 164 THR A O 1
ATOM 1316 N N . VAL A 1 165 ? 9.745 -7.443 10.317 1.00 94.06 165 VAL A N 1
ATOM 1317 C CA . VAL A 1 165 ? 9.012 -6.180 10.404 1.00 94.06 165 VAL A CA 1
ATOM 1318 C C . VAL A 1 165 ? 9.946 -5.010 10.151 1.00 94.06 165 VAL A C 1
ATOM 1320 O O . VAL A 1 165 ? 11.085 -4.999 10.615 1.00 94.06 165 VAL A O 1
ATOM 1323 N N . MET A 1 166 ? 9.457 -4.013 9.419 1.00 95.44 166 MET A N 1
ATOM 1324 C CA . MET A 1 166 ? 10.188 -2.782 9.133 1.00 95.44 166 MET A CA 1
ATOM 1325 C C . MET A 1 166 ? 9.287 -1.580 9.371 1.00 95.44 166 MET A C 1
ATOM 1327 O O . MET A 1 166 ? 8.263 -1.402 8.714 1.00 95.44 166 MET A O 1
ATOM 1331 N N . GLU A 1 167 ? 9.683 -0.734 10.311 1.00 93.50 167 GLU A N 1
ATOM 1332 C CA . GLU A 1 167 ? 9.002 0.530 10.563 1.00 93.50 167 GLU A CA 1
ATOM 1333 C C . GLU A 1 167 ? 9.298 1.538 9.449 1.00 93.50 167 GLU A C 1
ATOM 1335 O O . GLU A 1 167 ? 10.441 1.696 9.004 1.00 93.50 167 GLU A O 1
ATOM 1340 N N . ILE A 1 168 ? 8.258 2.248 9.014 1.00 92.88 168 ILE A N 1
ATOM 1341 C CA . ILE A 1 168 ? 8.393 3.340 8.051 1.00 92.88 168 ILE A CA 1
ATOM 1342 C C . ILE A 1 168 ? 8.640 4.630 8.836 1.00 92.88 168 ILE A C 1
ATOM 1344 O O . ILE A 1 168 ? 7.706 5.260 9.333 1.00 92.88 168 ILE A O 1
ATOM 1348 N N . ASN A 1 169 ? 9.916 4.983 8.985 1.00 89.00 169 ASN A N 1
ATOM 1349 C CA . ASN A 1 169 ? 10.368 6.144 9.761 1.00 89.00 169 ASN A CA 1
ATOM 1350 C C . ASN A 1 169 ? 10.788 7.332 8.883 1.00 89.00 169 ASN A C 1
ATOM 1352 O O . ASN A 1 169 ? 10.837 8.462 9.359 1.00 89.00 169 ASN A O 1
ATOM 1356 N N . GLU A 1 170 ? 11.047 7.070 7.604 1.00 89.31 170 GLU A N 1
ATOM 1357 C CA . GLU A 1 170 ? 11.406 8.062 6.592 1.00 89.31 170 GLU A CA 1
ATOM 1358 C C . GLU A 1 170 ? 10.246 8.279 5.605 1.00 89.31 170 GLU A C 1
ATOM 1360 O O . GLU A 1 170 ? 9.316 7.464 5.556 1.00 89.31 170 GLU A O 1
ATOM 1365 N N . PRO A 1 171 ? 10.274 9.348 4.789 1.00 89.12 171 PRO A N 1
ATOM 1366 C CA . PRO A 1 171 ? 9.254 9.576 3.774 1.00 89.12 171 PRO A CA 1
ATOM 1367 C C . PRO A 1 171 ? 9.069 8.368 2.845 1.00 89.12 171 PRO A C 1
ATOM 1369 O O . PRO A 1 171 ? 10.026 7.841 2.274 1.00 89.12 171 PRO A O 1
ATOM 1372 N N . ALA A 1 172 ? 7.814 7.964 2.667 1.00 93.25 172 ALA A N 1
ATOM 1373 C CA . ALA A 1 172 ? 7.398 6.942 1.716 1.00 93.25 172 ALA A CA 1
ATOM 1374 C C . ALA A 1 172 ? 6.422 7.544 0.698 1.00 93.25 172 ALA A C 1
ATOM 1376 O O . ALA A 1 172 ? 5.682 8.480 1.005 1.00 93.25 172 ALA A O 1
ATOM 1377 N N . LEU A 1 173 ? 6.415 7.012 -0.523 1.00 94.31 173 LEU A N 1
ATOM 1378 C CA . LEU A 1 173 ? 5.543 7.481 -1.600 1.00 94.31 173 LEU A CA 1
ATOM 1379 C C . LEU A 1 173 ? 4.718 6.327 -2.152 1.00 94.31 173 LEU A C 1
ATOM 1381 O O . LEU A 1 173 ? 5.264 5.323 -2.598 1.00 94.31 173 LEU A O 1
ATOM 1385 N N . VAL A 1 174 ? 3.396 6.482 -2.169 1.00 96.75 174 VAL A N 1
ATOM 1386 C CA . VAL A 1 174 ? 2.494 5.513 -2.802 1.00 96.75 174 VAL A CA 1
ATOM 1387 C C . VAL A 1 174 ? 2.352 5.873 -4.274 1.00 96.75 174 VAL A C 1
ATOM 1389 O O . VAL A 1 174 ? 1.687 6.849 -4.613 1.00 96.75 174 VAL A O 1
ATOM 1392 N N . LEU A 1 175 ? 2.978 5.089 -5.148 1.00 96.56 175 LEU A N 1
ATOM 1393 C CA . LEU A 1 175 ? 3.048 5.370 -6.582 1.00 96.56 175 LEU A CA 1
ATOM 1394 C C . LEU A 1 175 ? 1.687 5.143 -7.253 1.00 96.56 175 LEU A C 1
ATOM 1396 O O . LEU A 1 175 ? 1.148 6.033 -7.911 1.00 96.56 175 LEU A O 1
ATOM 1400 N N . CYS A 1 176 ? 1.080 3.979 -7.040 1.00 96.81 176 CYS A N 1
ATOM 1401 C CA . CYS A 1 176 ? -0.135 3.563 -7.738 1.00 96.81 176 CYS A CA 1
ATOM 1402 C C . CYS A 1 176 ? -1.042 2.683 -6.875 1.00 96.81 176 CYS A C 1
ATOM 1404 O O . CYS A 1 176 ? -0.673 2.253 -5.781 1.00 96.81 176 CYS A O 1
ATOM 1406 N N . ALA A 1 177 ? -2.248 2.449 -7.388 1.00 95.88 177 ALA A N 1
ATOM 1407 C CA . ALA A 1 177 ? -3.204 1.474 -6.884 1.00 95.88 177 ALA A CA 1
ATOM 1408 C C . ALA A 1 177 ? -3.335 0.284 -7.854 1.00 95.88 177 ALA A C 1
ATOM 1410 O O . ALA A 1 177 ? -2.946 0.372 -9.019 1.00 95.88 177 ALA A O 1
ATOM 1411 N N . ASN A 1 178 ? -3.933 -0.809 -7.370 1.00 92.69 178 ASN A N 1
ATOM 1412 C CA . ASN A 1 178 ? -4.310 -2.001 -8.140 1.00 92.69 178 ASN A CA 1
ATOM 1413 C C . ASN A 1 178 ? -3.218 -2.565 -9.083 1.00 92.69 178 ASN A C 1
ATOM 1415 O O . ASN A 1 178 ? -3.315 -2.416 -10.302 1.00 92.69 178 ASN A O 1
ATOM 1419 N N . PRO A 1 179 ? -2.220 -3.292 -8.539 1.00 95.25 179 PRO A N 1
ATOM 1420 C CA . PRO A 1 179 ? -1.895 -3.436 -7.113 1.00 95.25 179 PRO A CA 1
ATOM 1421 C C . PRO A 1 179 ? -1.231 -2.174 -6.535 1.00 95.25 179 PRO A C 1
ATOM 1423 O O . PRO A 1 179 ? -0.749 -1.316 -7.271 1.00 95.25 179 PRO A O 1
ATOM 1426 N N . ILE A 1 180 ? -1.218 -2.051 -5.205 1.00 97.75 180 ILE A N 1
ATOM 1427 C CA . ILE A 1 180 ? -0.582 -0.912 -4.534 1.00 97.75 180 ILE A CA 1
ATOM 1428 C C . ILE A 1 180 ? 0.936 -1.093 -4.586 1.00 97.75 180 ILE A C 1
ATOM 1430 O O . ILE A 1 180 ? 1.445 -2.112 -4.122 1.00 97.75 180 ILE A O 1
ATOM 1434 N N . TYR A 1 181 ? 1.656 -0.098 -5.101 1.00 97.81 181 TYR A N 1
ATOM 1435 C CA . TYR A 1 181 ? 3.114 -0.035 -4.993 1.00 97.81 181 TYR A CA 1
ATOM 1436 C C . TYR A 1 181 ? 3.551 1.198 -4.215 1.00 97.81 181 TYR A C 1
ATOM 1438 O O . TYR A 1 181 ? 3.064 2.308 -4.445 1.00 97.81 181 TYR A O 1
ATOM 1446 N N . MET A 1 182 ? 4.506 0.996 -3.314 1.00 97.50 182 MET A N 1
ATOM 1447 C CA . MET A 1 182 ? 5.076 2.036 -2.470 1.00 97.50 182 MET A CA 1
ATOM 1448 C C . MET A 1 182 ? 6.592 2.086 -2.643 1.00 97.50 182 MET A C 1
ATOM 1450 O O . MET A 1 182 ? 7.261 1.063 -2.549 1.00 97.50 182 MET A O 1
ATOM 1454 N N . LEU A 1 183 ? 7.137 3.278 -2.860 1.00 96.00 183 LEU A N 1
ATOM 1455 C CA . LEU A 1 183 ? 8.567 3.543 -2.829 1.00 96.00 183 LEU A CA 1
ATOM 1456 C C . LEU A 1 183 ? 8.984 3.944 -1.412 1.00 96.00 183 LEU A C 1
ATOM 1458 O O . LEU A 1 183 ? 8.464 4.916 -0.861 1.00 96.00 183 LEU A O 1
ATOM 1462 N N . TYR A 1 184 ? 9.951 3.226 -0.851 1.00 95.44 184 TYR A N 1
ATOM 1463 C CA . TYR A 1 184 ? 10.564 3.537 0.436 1.00 95.44 184 TYR A CA 1
ATOM 1464 C C . TYR A 1 184 ? 12.048 3.163 0.403 1.00 95.44 184 TYR A C 1
ATOM 1466 O O . TYR A 1 184 ? 12.398 2.051 0.015 1.00 95.44 184 TYR A O 1
ATOM 1474 N N . GLN A 1 185 ? 12.928 4.104 0.765 1.00 91.38 185 GLN A N 1
ATOM 1475 C CA . GLN A 1 185 ? 14.390 3.917 0.756 1.00 91.38 185 GLN A CA 1
ATOM 1476 C C . GLN A 1 185 ? 14.933 3.320 -0.563 1.00 91.38 185 GLN A C 1
ATOM 1478 O O . GLN A 1 185 ? 15.695 2.359 -0.554 1.00 91.38 185 GLN A O 1
ATOM 1483 N N . GLN A 1 186 ? 14.518 3.873 -1.712 1.00 90.94 186 GLN A N 1
ATOM 1484 C CA . GLN A 1 186 ? 14.920 3.415 -3.061 1.00 90.94 186 GLN A CA 1
ATOM 1485 C C . GLN A 1 186 ? 14.489 1.975 -3.413 1.00 90.94 186 GLN A C 1
ATOM 1487 O O . GLN A 1 186 ? 14.900 1.428 -4.437 1.00 90.94 186 GLN A O 1
ATOM 1492 N N . LYS A 1 187 ? 13.622 1.360 -2.604 1.00 96.25 187 LYS A N 1
ATOM 1493 C CA . LYS A 1 187 ? 13.020 0.057 -2.881 1.00 96.25 187 LYS A CA 1
ATOM 1494 C C . LYS A 1 187 ? 11.521 0.208 -3.107 1.00 96.25 187 LYS A C 1
ATOM 1496 O O . LYS A 1 187 ? 10.840 0.956 -2.407 1.00 96.25 187 LYS A O 1
ATOM 1501 N N . ILE A 1 188 ? 11.021 -0.478 -4.124 1.00 97.69 188 ILE A N 1
ATOM 1502 C CA . ILE A 1 188 ? 9.613 -0.492 -4.503 1.00 97.69 188 ILE A CA 1
ATOM 1503 C C . ILE A 1 188 ? 8.990 -1.754 -3.921 1.00 97.69 188 ILE A C 1
ATOM 1505 O O . ILE A 1 188 ? 9.417 -2.867 -4.215 1.00 97.69 188 ILE A O 1
ATOM 1509 N N . TYR A 1 189 ? 7.972 -1.583 -3.096 1.00 97.94 189 TYR A N 1
ATOM 1510 C CA . TYR A 1 189 ? 7.279 -2.661 -2.412 1.00 97.94 189 TYR A CA 1
ATOM 1511 C C . TYR A 1 189 ? 5.878 -2.812 -2.981 1.00 97.94 189 TYR A C 1
ATOM 1513 O O . TYR A 1 189 ? 5.129 -1.836 -3.045 1.00 97.94 189 TYR A O 1
ATOM 1521 N N . ARG A 1 190 ? 5.510 -4.036 -3.369 1.00 97.88 190 ARG A N 1
ATOM 1522 C CA . ARG A 1 190 ? 4.112 -4.376 -3.634 1.00 97.88 190 ARG A CA 1
ATOM 1523 C C . ARG A 1 190 ? 3.410 -4.561 -2.296 1.00 97.88 190 ARG A C 1
ATOM 1525 O O . ARG A 1 190 ? 3.809 -5.412 -1.505 1.00 97.88 190 ARG A O 1
ATOM 1532 N N . ILE A 1 191 ? 2.376 -3.769 -2.053 1.00 97.56 191 ILE A N 1
ATOM 1533 C CA . ILE A 1 191 ? 1.688 -3.702 -0.769 1.00 97.56 191 ILE A CA 1
ATOM 1534 C C . ILE A 1 191 ? 0.334 -4.404 -0.849 1.00 97.56 191 ILE A C 1
ATOM 1536 O O . ILE A 1 191 ? -0.503 -4.091 -1.697 1.00 97.56 191 ILE A O 1
ATOM 1540 N N . ASN A 1 192 ? 0.110 -5.325 0.081 1.00 96.81 192 ASN A N 1
ATOM 1541 C CA . ASN A 1 192 ? -1.200 -5.826 0.451 1.00 96.81 192 ASN A CA 1
ATOM 1542 C C . ASN A 1 192 ? -1.743 -4.980 1.609 1.00 96.81 192 ASN A C 1
ATOM 1544 O O . ASN A 1 192 ? -1.089 -4.823 2.641 1.00 96.81 192 ASN A O 1
ATOM 1548 N N . SER A 1 193 ? -2.934 -4.416 1.440 1.00 95.31 193 SER A N 1
ATOM 1549 C CA . SER A 1 193 ? -3.586 -3.630 2.481 1.00 95.31 193 SER A CA 1
ATOM 1550 C C . SER A 1 193 ? -5.095 -3.765 2.397 1.00 95.31 193 SER A C 1
ATOM 1552 O O . SER A 1 193 ? -5.659 -3.762 1.305 1.00 95.31 193 SER A O 1
ATOM 1554 N N . ALA A 1 194 ? -5.744 -3.818 3.559 1.00 93.00 194 ALA A N 1
ATOM 1555 C CA . ALA A 1 194 ? -7.193 -3.696 3.655 1.00 93.00 194 ALA A CA 1
ATOM 1556 C C . ALA A 1 194 ? -7.680 -2.250 3.424 1.00 93.00 194 ALA A C 1
ATOM 1558 O O . ALA A 1 194 ? -8.857 -2.041 3.141 1.00 93.00 194 ALA A O 1
ATOM 1559 N N . LEU A 1 195 ? -6.788 -1.254 3.528 1.00 93.56 195 LEU A N 1
ATOM 1560 C CA . LEU A 1 195 ? -7.099 0.148 3.245 1.00 93.56 195 LEU A CA 1
ATOM 1561 C C . LEU A 1 195 ? -6.663 0.550 1.828 1.00 93.56 195 LEU A C 1
ATOM 1563 O O . LEU A 1 195 ? -5.643 0.070 1.328 1.00 93.56 195 LEU A O 1
ATOM 1567 N N . PRO A 1 196 ? -7.399 1.466 1.173 1.00 94.62 196 PRO A N 1
ATOM 1568 C CA . PRO A 1 196 ? -7.095 1.877 -0.193 1.00 94.62 196 PRO A CA 1
ATOM 1569 C C . PRO A 1 196 ? -5.790 2.683 -0.279 1.00 94.62 196 PRO A C 1
ATOM 1571 O O . PRO A 1 196 ? -5.410 3.388 0.654 1.00 94.62 196 PRO A O 1
ATOM 1574 N N . ALA A 1 197 ? -5.135 2.670 -1.446 1.00 95.56 197 ALA A N 1
ATOM 1575 C CA . ALA A 1 197 ? -3.887 3.407 -1.696 1.00 95.56 197 ALA A CA 1
ATOM 1576 C C . ALA A 1 197 ? -3.970 4.904 -1.346 1.00 95.56 197 ALA A C 1
ATOM 1578 O O . ALA A 1 197 ? -2.989 5.486 -0.886 1.00 95.56 197 ALA A O 1
ATOM 1579 N N . ILE A 1 198 ? -5.142 5.525 -1.530 1.00 93.94 198 ILE A N 1
ATOM 1580 C CA . ILE A 1 198 ? -5.370 6.938 -1.199 1.00 93.94 198 ILE A CA 1
ATOM 1581 C C . ILE A 1 198 ? -5.228 7.227 0.297 1.00 93.94 198 ILE A C 1
ATOM 1583 O O . ILE A 1 198 ? -4.697 8.276 0.655 1.00 93.94 198 ILE A O 1
ATOM 1587 N N . PHE A 1 199 ? -5.628 6.289 1.162 1.00 93.19 199 PHE A N 1
ATOM 1588 C CA . PHE A 1 199 ? -5.430 6.411 2.604 1.00 93.19 199 PHE A CA 1
ATOM 1589 C C . PHE A 1 199 ? -3.936 6.516 2.915 1.00 93.19 199 PHE A C 1
ATOM 1591 O O . PHE A 1 199 ? -3.503 7.479 3.542 1.00 93.19 199 PHE A O 1
ATOM 1598 N N . TRP A 1 200 ? -3.138 5.583 2.392 1.00 93.69 200 TRP A N 1
ATOM 1599 C CA . TRP A 1 200 ? -1.692 5.547 2.607 1.00 93.69 200 TRP A CA 1
ATOM 1600 C C . TRP A 1 200 ? -0.973 6.749 1.999 1.00 93.69 200 TRP A C 1
ATOM 1602 O O . TRP A 1 200 ? -0.105 7.335 2.636 1.00 93.69 200 TRP A O 1
ATOM 1612 N N . ASN A 1 201 ? -1.362 7.172 0.795 1.00 92.88 201 ASN A N 1
ATOM 1613 C CA . ASN A 1 201 ? -0.804 8.367 0.169 1.00 92.88 201 ASN A CA 1
ATOM 1614 C C . ASN A 1 201 ? -1.044 9.617 1.025 1.00 92.88 201 ASN A C 1
ATOM 1616 O O . ASN A 1 201 ? -0.133 10.419 1.210 1.00 92.88 201 ASN A O 1
ATOM 1620 N N . ASN A 1 202 ? -2.249 9.773 1.580 1.00 90.31 202 ASN A N 1
ATOM 1621 C CA . ASN A 1 202 ? -2.554 10.882 2.481 1.00 90.31 202 ASN A CA 1
ATOM 1622 C C . ASN A 1 202 ? -1.789 10.757 3.802 1.00 90.31 202 ASN A C 1
ATOM 1624 O O . ASN A 1 202 ? -1.218 11.746 4.253 1.00 90.31 202 ASN A O 1
ATOM 1628 N N . TYR A 1 203 ? -1.710 9.547 4.365 1.00 90.00 203 TYR A N 1
ATOM 1629 C CA . TYR A 1 203 ? -0.953 9.268 5.584 1.00 90.00 203 TYR A CA 1
ATOM 1630 C C . TYR A 1 203 ? 0.513 9.698 5.447 1.00 90.00 203 TYR A C 1
ATOM 1632 O O . TYR A 1 203 ? 1.005 10.466 6.261 1.00 90.00 203 TYR A O 1
ATOM 1640 N N . PHE A 1 204 ? 1.206 9.269 4.387 1.00 90.50 204 PHE A N 1
ATOM 1641 C CA . PHE A 1 204 ? 2.631 9.574 4.208 1.00 90.50 204 PHE A CA 1
ATOM 1642 C C . PHE A 1 204 ? 2.918 11.005 3.731 1.00 90.50 204 PHE A C 1
ATOM 1644 O O . PHE A 1 204 ? 4.029 11.505 3.910 1.00 90.50 204 PHE A O 1
ATOM 1651 N N . ARG A 1 205 ? 1.937 11.688 3.125 1.00 84.19 205 ARG A N 1
ATOM 1652 C CA . ARG A 1 205 ? 2.060 13.114 2.770 1.00 84.19 205 ARG A CA 1
ATOM 1653 C C . ARG A 1 205 ? 2.071 14.010 3.999 1.00 84.19 205 ARG A C 1
ATOM 1655 O O . ARG A 1 205 ? 2.770 15.024 4.002 1.00 84.19 205 ARG A O 1
ATOM 1662 N N . ILE A 1 206 ? 1.304 13.644 5.021 1.00 77.12 206 ILE A N 1
ATOM 1663 C CA . ILE A 1 206 ? 1.297 14.321 6.311 1.00 77.12 206 ILE A CA 1
ATOM 1664 C C . ILE A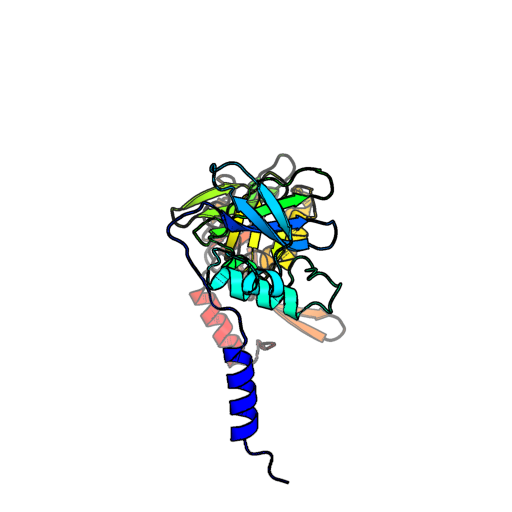 1 206 ? 2.580 13.877 7.020 1.00 77.12 206 ILE A C 1
ATOM 1666 O O . ILE A 1 206 ? 2.626 12.854 7.686 1.00 77.12 206 ILE A O 1
ATOM 1670 N N . ARG A 1 207 ? 3.673 14.623 6.817 1.00 62.00 207 ARG A N 1
ATOM 1671 C CA . ARG A 1 207 ? 5.016 14.316 7.361 1.00 62.00 207 ARG A CA 1
ATOM 1672 C C . ARG A 1 207 ? 5.100 14.371 8.894 1.00 62.00 207 ARG A C 1
ATOM 1674 O O . ARG A 1 207 ? 6.186 14.255 9.456 1.00 62.00 207 ARG A O 1
ATOM 1681 N N . GLU A 1 208 ? 3.980 14.592 9.566 1.00 65.06 208 GLU A N 1
ATOM 1682 C CA . GLU A 1 208 ? 3.881 14.662 11.013 1.00 65.06 208 GLU A CA 1
ATOM 1683 C C . GLU A 1 208 ? 3.515 13.282 11.550 1.00 65.06 208 GLU A C 1
ATOM 1685 O O . GLU A 1 208 ? 2.597 12.625 11.056 1.00 65.06 208 GLU A O 1
ATOM 1690 N N . LYS A 1 209 ? 4.240 12.828 12.578 1.00 69.38 209 LYS A N 1
ATOM 1691 C CA . LYS A 1 209 ? 3.815 11.648 13.329 1.00 69.38 209 LYS A CA 1
ATOM 1692 C C . LYS A 1 209 ? 2.432 11.947 13.893 1.00 69.38 209 LYS A C 1
ATOM 1694 O O . LYS A 1 209 ? 2.273 12.926 14.616 1.00 69.38 209 LYS A O 1
ATOM 1699 N N . PHE A 1 210 ? 1.453 11.116 13.546 1.00 77.50 210 PHE A N 1
ATOM 1700 C CA . PHE A 1 210 ? 0.081 11.266 14.011 1.00 77.50 210 PHE A CA 1
ATOM 1701 C C . PHE A 1 210 ? 0.017 10.933 15.509 1.00 77.50 210 PHE A C 1
ATOM 1703 O O . PHE A 1 210 ? -0.203 9.780 15.884 1.00 77.50 210 PHE A O 1
ATOM 1710 N N . GLU A 1 211 ? 0.306 11.923 16.358 1.00 86.50 211 GLU A N 1
ATOM 1711 C CA . GLU A 1 211 ? 0.190 11.827 17.814 1.00 86.50 211 GLU A CA 1
ATOM 1712 C C . GLU A 1 211 ? -1.249 12.153 18.230 1.00 86.50 211 GLU A C 1
ATOM 1714 O O . GLU A 1 211 ? -1.817 13.167 17.842 1.00 86.50 211 GLU A O 1
ATOM 1719 N N . ILE A 1 212 ? -1.831 11.261 19.021 1.00 90.19 212 ILE A N 1
ATOM 1720 C CA . ILE A 1 212 ? -3.172 11.299 19.590 1.00 90.19 212 ILE A CA 1
ATOM 1721 C C . ILE A 1 212 ? -3.010 11.683 21.063 1.00 90.19 212 ILE A C 1
ATOM 1723 O O . ILE A 1 212 ? -2.615 10.830 21.872 1.00 90.19 212 ILE A O 1
ATOM 1727 N N . PRO A 1 213 ? -3.288 12.940 21.446 1.00 91.06 213 PRO A N 1
ATOM 1728 C CA . PRO A 1 213 ? -3.163 13.381 22.827 1.00 91.06 213 PRO A CA 1
ATOM 1729 C C . PRO A 1 213 ? -4.069 12.580 23.764 1.00 91.06 213 PRO A C 1
ATOM 1731 O O . PRO A 1 213 ? -5.178 12.187 23.403 1.00 91.06 213 PRO A O 1
ATOM 1734 N N . HIS A 1 214 ? -3.657 12.407 25.024 1.00 90.12 214 HIS A N 1
ATOM 1735 C CA . HIS A 1 214 ? -4.493 11.723 26.023 1.00 90.12 214 HIS A CA 1
ATOM 1736 C C . HIS A 1 214 ? -5.901 12.321 26.175 1.00 90.12 214 HIS A C 1
ATOM 1738 O O . HIS A 1 214 ? -6.838 11.586 26.474 1.00 90.12 214 HIS A O 1
ATOM 1744 N N . ALA A 1 215 ? -6.046 13.635 25.984 1.00 90.81 215 ALA A N 1
ATOM 1745 C CA . ALA A 1 215 ? -7.330 14.325 26.083 1.00 90.81 215 ALA A CA 1
ATOM 1746 C C . ALA A 1 215 ? -8.300 13.964 24.942 1.00 90.81 215 ALA A C 1
ATOM 1748 O O . ALA A 1 215 ? -9.508 13.990 25.145 1.00 90.81 215 ALA A O 1
ATOM 1749 N N . GLU A 1 216 ? -7.777 13.585 23.775 1.00 90.81 216 GLU A N 1
ATOM 1750 C CA . GLU A 1 216 ? -8.551 13.299 22.556 1.00 90.81 216 GLU A CA 1
ATOM 1751 C C . GLU A 1 216 ? -8.740 11.793 22.324 1.00 90.81 216 GLU A C 1
ATOM 1753 O O . GLU A 1 216 ? -9.442 11.364 21.411 1.00 90.81 216 GLU A O 1
ATOM 1758 N N . LEU A 1 217 ? -8.139 10.964 23.178 1.00 89.00 217 LEU A N 1
ATOM 1759 C CA . LEU A 1 217 ? -8.101 9.515 23.022 1.00 89.00 217 LEU A CA 1
ATOM 1760 C C . LEU A 1 217 ? -9.493 8.878 22.925 1.00 89.00 217 LEU A C 1
ATOM 1762 O O . LEU A 1 217 ? -9.710 7.993 22.100 1.00 89.00 217 LEU A O 1
ATOM 1766 N N . GLY A 1 218 ? -10.443 9.340 23.740 1.00 86.94 218 GLY A N 1
ATOM 1767 C CA . GLY A 1 218 ? -11.820 8.844 23.700 1.00 86.94 218 GLY A CA 1
ATOM 1768 C C . GLY A 1 218 ? -12.516 9.153 22.370 1.00 86.94 218 GLY A C 1
ATOM 1769 O O . GLY A 1 218 ? -13.210 8.296 21.821 1.00 86.94 218 GLY A O 1
ATOM 1770 N N . GLU A 1 219 ? -12.293 10.347 21.814 1.00 89.00 219 GLU A N 1
ATOM 1771 C CA . GLU A 1 219 ? -12.838 10.729 20.507 1.00 89.00 219 GLU A CA 1
ATOM 1772 C C . GLU A 1 219 ? -12.174 9.949 19.375 1.00 89.00 219 GLU A C 1
ATOM 1774 O O . GLU A 1 219 ? -12.872 9.444 18.495 1.00 89.00 219 GLU A O 1
ATOM 1779 N N . PHE A 1 220 ? -10.852 9.766 19.437 1.00 89.69 220 PHE A N 1
ATOM 1780 C CA . PHE A 1 220 ? -10.109 8.938 18.491 1.00 89.69 220 PHE A CA 1
ATOM 1781 C C . PHE A 1 220 ? -10.658 7.508 18.424 1.00 89.69 220 PHE A C 1
ATOM 1783 O O . PHE A 1 220 ? -10.970 7.020 17.337 1.00 89.69 220 PHE A O 1
ATOM 1790 N N . ILE A 1 221 ? -10.832 6.853 19.577 1.00 87.50 221 ILE A N 1
ATOM 1791 C CA . ILE A 1 221 ? -11.368 5.486 19.658 1.00 87.50 221 ILE A CA 1
ATOM 1792 C C . ILE A 1 221 ? -12.783 5.409 19.087 1.00 87.50 221 ILE A C 1
ATOM 1794 O O . ILE A 1 221 ? -13.117 4.456 18.389 1.00 87.50 221 ILE A O 1
ATOM 1798 N N . ARG A 1 222 ? -13.629 6.393 19.396 1.00 82.38 222 ARG A N 1
ATOM 1799 C CA . ARG A 1 222 ? -15.034 6.364 18.986 1.00 82.38 222 ARG A CA 1
ATOM 1800 C C . ARG A 1 222 ? -15.211 6.652 17.496 1.00 82.38 222 ARG A C 1
ATOM 1802 O O . ARG A 1 222 ? -16.064 6.037 16.868 1.00 82.38 222 ARG A O 1
ATOM 1809 N N . ILE A 1 223 ? -14.459 7.611 16.960 1.00 84.56 223 ILE A N 1
ATOM 1810 C CA . ILE A 1 223 ? -14.705 8.181 15.629 1.00 84.56 223 ILE A CA 1
ATOM 1811 C C . ILE A 1 223 ? -13.739 7.608 14.593 1.00 84.56 223 ILE A C 1
ATOM 1813 O O . ILE A 1 223 ? -14.170 7.188 13.527 1.00 84.56 223 ILE A O 1
ATOM 1817 N N . TYR A 1 224 ? -12.438 7.568 14.886 1.00 85.00 224 TYR A N 1
ATOM 1818 C CA . TYR A 1 224 ? -11.409 7.286 13.879 1.00 85.00 224 TYR A CA 1
ATOM 1819 C C . TYR A 1 224 ? -10.964 5.829 13.860 1.00 85.00 224 TYR A C 1
ATOM 1821 O O . TYR A 1 224 ? -10.781 5.250 12.789 1.00 85.00 224 TYR A O 1
ATOM 1829 N N . LEU A 1 225 ? -10.815 5.221 15.036 1.00 85.50 225 LEU A N 1
ATOM 1830 C CA . LEU A 1 225 ? -10.341 3.850 15.168 1.00 85.50 225 LEU A CA 1
ATOM 1831 C C . LEU A 1 225 ? -11.139 2.835 14.321 1.00 85.50 225 LEU A C 1
ATOM 1833 O O . LEU A 1 225 ? -10.482 2.024 13.665 1.00 85.50 225 LEU A O 1
ATOM 1837 N N . PRO A 1 226 ? -12.492 2.878 14.243 1.00 82.69 226 PRO A N 1
ATOM 1838 C CA . PRO A 1 226 ? -13.273 1.954 13.414 1.00 82.69 226 PRO A CA 1
ATOM 1839 C C . PRO A 1 226 ? -12.820 1.899 11.950 1.00 82.69 226 PRO A C 1
ATOM 1841 O O . PRO A 1 226 ? -12.867 0.838 11.332 1.00 82.69 226 PRO A O 1
ATOM 1844 N N . HIS A 1 227 ? -12.327 3.017 11.409 1.00 85.00 227 HIS A N 1
ATOM 1845 C CA . HIS A 1 227 ? -11.875 3.122 10.022 1.00 85.00 227 HIS A CA 1
ATOM 1846 C C . HIS A 1 227 ? -10.483 2.531 9.777 1.00 85.00 227 HIS A C 1
ATOM 1848 O O . HIS A 1 227 ? -10.138 2.266 8.629 1.00 85.00 227 HIS A O 1
ATOM 1854 N N . ILE A 1 228 ? -9.686 2.308 10.827 1.00 88.56 228 ILE A N 1
ATOM 1855 C CA . ILE A 1 228 ? -8.332 1.741 10.725 1.00 88.56 228 ILE A CA 1
ATOM 1856 C C . ILE A 1 228 ? -8.213 0.338 11.333 1.00 88.56 228 ILE A C 1
ATOM 1858 O O . ILE A 1 228 ? -7.164 -0.288 11.197 1.00 88.56 228 ILE A O 1
ATOM 1862 N N . LEU A 1 229 ? -9.278 -0.190 11.955 1.00 86.50 229 LEU A N 1
ATOM 1863 C CA . LEU A 1 229 ? -9.299 -1.544 12.529 1.00 86.50 229 LEU A CA 1
ATOM 1864 C C . LEU A 1 229 ? -8.778 -2.644 11.592 1.00 86.50 229 LEU A C 1
ATOM 1866 O O . LEU A 1 229 ? -8.056 -3.509 12.088 1.00 86.50 229 LEU A O 1
ATOM 1870 N N . PRO A 1 230 ? -9.083 -2.644 10.276 1.00 87.56 230 PRO A N 1
ATOM 1871 C CA . PRO A 1 230 ? -8.633 -3.713 9.383 1.00 87.56 230 PRO A CA 1
ATOM 1872 C C . PRO A 1 230 ? -7.114 -3.801 9.206 1.00 87.56 230 PRO A C 1
ATOM 1874 O O . PRO A 1 230 ? -6.616 -4.827 8.756 1.00 87.56 230 PRO A O 1
ATOM 1877 N N . VAL A 1 231 ? -6.382 -2.729 9.514 1.00 90.50 231 VAL A N 1
ATOM 1878 C CA . VAL A 1 231 ? -4.917 -2.674 9.388 1.00 90.50 231 VAL A CA 1
ATOM 1879 C C . VAL A 1 231 ? -4.224 -2.518 10.735 1.00 90.50 231 VAL A C 1
ATOM 1881 O O . VAL A 1 231 ? -3.006 -2.390 10.772 1.00 90.50 231 VAL A O 1
ATOM 1884 N N . LEU A 1 232 ? -4.970 -2.498 11.838 1.00 91.19 232 LEU A N 1
ATOM 1885 C CA . LEU A 1 232 ? -4.398 -2.362 13.168 1.00 91.19 232 LEU A CA 1
ATOM 1886 C C . LEU A 1 232 ? -3.709 -3.672 13.587 1.00 91.19 232 LEU A C 1
ATOM 1888 O O . LEU A 1 232 ? -4.304 -4.747 13.511 1.00 91.19 232 LEU A O 1
ATOM 1892 N N . ASP A 1 233 ? -2.467 -3.577 14.061 1.00 90.19 233 ASP A N 1
ATOM 1893 C CA . ASP A 1 233 ? -1.686 -4.708 14.574 1.00 90.19 233 ASP A CA 1
ATOM 1894 C C . ASP A 1 233 ? -2.181 -5.132 15.961 1.00 90.19 233 ASP A C 1
ATOM 1896 O O . ASP A 1 233 ? -1.606 -4.761 16.983 1.00 90.19 233 ASP A O 1
ATOM 1900 N N . TRP A 1 234 ? -3.275 -5.889 16.003 1.00 86.50 234 TRP A N 1
ATOM 1901 C CA . TRP A 1 234 ? -3.915 -6.307 17.252 1.00 86.50 234 TRP A CA 1
ATOM 1902 C C . TRP A 1 234 ? -3.026 -7.120 18.191 1.00 86.50 234 TRP A C 1
ATOM 1904 O O . TRP A 1 234 ? -3.296 -7.143 19.390 1.00 86.50 234 TRP A O 1
ATOM 1914 N N . GLU A 1 235 ? -2.023 -7.810 17.656 1.00 83.19 235 GLU A N 1
ATOM 1915 C CA . GLU A 1 235 ? -1.135 -8.669 18.439 1.00 83.19 235 GLU A CA 1
ATOM 1916 C C . GLU A 1 235 ? 0.019 -7.872 19.068 1.00 83.19 235 GLU A C 1
ATOM 1918 O O . GLU A 1 235 ? 0.574 -8.294 20.077 1.00 83.19 235 GLU A O 1
ATOM 1923 N N . ASN A 1 236 ? 0.352 -6.690 18.528 1.00 80.50 236 ASN A N 1
ATOM 1924 C CA . ASN A 1 236 ? 1.498 -5.888 18.973 1.00 80.50 236 ASN A CA 1
ATOM 1925 C C . ASN A 1 236 ? 1.120 -4.438 19.308 1.00 80.50 236 ASN A C 1
ATOM 1927 O O . ASN A 1 236 ? 1.837 -3.497 18.971 1.00 80.50 236 ASN A O 1
ATOM 1931 N N . LEU A 1 237 ? 0.010 -4.247 20.021 1.00 79.94 237 LEU A N 1
ATOM 1932 C CA . LEU A 1 237 ? -0.446 -2.934 20.500 1.00 79.94 237 LEU A CA 1
ATOM 1933 C C . LEU A 1 237 ? 0.375 -2.365 21.683 1.00 79.94 237 LEU A C 1
ATOM 1935 O O . LEU A 1 237 ? 0.063 -1.299 22.207 1.00 79.94 237 LEU A O 1
ATOM 1939 N N . GLY A 1 238 ? 1.443 -3.059 22.085 1.00 74.12 238 GLY A N 1
ATOM 1940 C CA . GLY A 1 238 ? 2.387 -2.645 23.121 1.00 74.12 238 GLY A CA 1
ATOM 1941 C C . GLY A 1 238 ? 1.985 -3.049 24.544 1.00 74.12 238 GLY A C 1
ATOM 1942 O O . GLY A 1 238 ? 0.814 -3.181 24.880 1.00 74.12 238 GLY A O 1
ATOM 1943 N N . GLU A 1 239 ? 2.985 -3.197 25.419 1.00 76.00 239 GLU A N 1
ATOM 1944 C CA . GLU A 1 239 ? 2.821 -3.691 26.805 1.00 76.00 239 GLU A CA 1
ATOM 1945 C C . GLU A 1 239 ? 1.991 -2.772 27.718 1.00 76.00 239 GLU A C 1
ATOM 1947 O O . GLU A 1 239 ? 1.589 -3.143 28.815 1.00 76.00 239 GLU A O 1
ATOM 1952 N N . HIS A 1 240 ? 1.752 -1.541 27.282 1.00 80.06 240 HIS A N 1
ATOM 1953 C CA . HIS A 1 240 ? 1.056 -0.510 28.043 1.00 80.06 240 HIS A CA 1
ATOM 1954 C C . HIS A 1 240 ? -0.461 -0.502 27.791 1.00 80.06 240 HIS A C 1
ATOM 1956 O O . HIS A 1 240 ? -1.153 0.373 28.320 1.00 80.06 240 HIS A O 1
ATOM 1962 N N . ILE A 1 241 ? -0.957 -1.424 26.961 1.00 85.75 241 ILE A N 1
ATOM 1963 C CA . ILE A 1 241 ? -2.376 -1.622 26.674 1.00 85.75 241 ILE A CA 1
ATOM 1964 C C . ILE A 1 241 ? -2.808 -2.934 27.321 1.00 85.75 241 ILE A C 1
ATOM 1966 O O . ILE A 1 241 ? -2.308 -4.005 26.992 1.00 85.75 241 ILE A O 1
ATOM 1970 N N . GLU A 1 242 ? -3.743 -2.849 28.263 1.00 86.44 242 GLU A N 1
ATOM 1971 C CA . GLU A 1 242 ? -4.216 -4.021 28.996 1.00 86.44 242 GLU A CA 1
ATOM 1972 C C . GLU A 1 242 ? -5.309 -4.742 28.204 1.00 86.44 242 GLU A C 1
ATOM 1974 O O . GLU A 1 242 ? -6.329 -4.154 27.840 1.00 86.44 242 GLU A O 1
ATOM 1979 N N . GLN A 1 243 ? -5.145 -6.043 27.983 1.00 87.69 243 GLN A N 1
ATOM 1980 C CA . GLN A 1 243 ? -6.214 -6.859 27.425 1.00 87.69 243 GLN A CA 1
ATOM 1981 C C . GLN A 1 243 ? -7.189 -7.281 28.525 1.00 87.69 243 GLN A C 1
ATOM 1983 O O . GLN A 1 243 ? -6.799 -7.798 29.571 1.00 87.69 243 GLN A O 1
ATOM 1988 N N . ARG A 1 244 ? -8.479 -7.085 28.270 1.00 88.75 244 ARG A N 1
ATOM 1989 C CA . ARG A 1 244 ? -9.573 -7.508 29.136 1.00 88.75 244 ARG A CA 1
ATOM 1990 C C . ARG A 1 244 ? -10.560 -8.345 28.337 1.00 88.75 244 ARG A C 1
ATOM 1992 O O . ARG A 1 244 ? -10.857 -8.061 27.180 1.00 88.75 244 ARG A O 1
ATOM 1999 N N . THR A 1 245 ? -11.093 -9.372 28.989 1.00 87.44 245 THR A N 1
ATOM 2000 C CA . THR A 1 245 ? -12.178 -10.208 28.448 1.00 87.44 245 THR A CA 1
ATOM 2001 C C . THR A 1 245 ? -13.359 -10.183 29.420 1.00 87.44 245 THR A C 1
ATOM 2003 O O . THR A 1 245 ? -13.682 -11.204 30.030 1.00 87.44 245 THR A O 1
ATOM 2006 N N . PRO A 1 246 ? -13.940 -8.996 29.675 1.00 88.69 246 PRO A N 1
ATOM 2007 C CA . PRO A 1 246 ? -15.153 -8.888 30.474 1.00 88.69 246 PRO A CA 1
ATOM 2008 C C . PRO A 1 246 ? -16.281 -9.694 29.823 1.00 88.69 246 PRO A C 1
ATOM 2010 O O . PRO A 1 246 ? -16.326 -9.853 28.604 1.00 88.69 246 PRO A O 1
ATOM 2013 N N . ARG A 1 247 ? -17.218 -10.192 30.632 1.00 90.00 247 ARG A N 1
ATOM 2014 C CA . ARG A 1 247 ? -18.430 -10.823 30.095 1.00 90.00 247 ARG A CA 1
ATOM 2015 C C . ARG A 1 247 ? -19.359 -9.758 29.520 1.00 90.00 247 ARG A C 1
ATOM 2017 O O . ARG A 1 247 ? -19.415 -8.645 30.050 1.00 90.00 247 ARG A O 1
ATOM 2024 N N . LEU A 1 248 ? -20.110 -10.122 28.481 1.00 91.12 248 LEU A N 1
ATOM 2025 C CA . LEU A 1 248 ? -21.204 -9.294 27.994 1.00 91.12 248 LEU A CA 1
ATOM 2026 C C . LEU A 1 248 ? -22.213 -9.109 29.136 1.00 91.12 248 LEU A C 1
ATOM 2028 O O . LEU A 1 248 ? -22.808 -10.072 29.616 1.00 91.12 248 LEU A O 1
ATOM 2032 N N . ALA A 1 249 ? -22.345 -7.876 29.615 1.00 92.50 249 ALA A N 1
ATOM 2033 C CA . ALA A 1 249 ? -23.185 -7.543 30.756 1.00 92.50 249 ALA A CA 1
ATOM 2034 C C . ALA A 1 249 ? -24.605 -7.203 30.305 1.00 92.50 249 ALA A C 1
ATOM 2036 O O . ALA A 1 249 ? -25.564 -7.732 30.860 1.00 92.50 249 ALA A O 1
ATOM 2037 N N . ASN A 1 250 ? -24.739 -6.341 29.290 1.00 93.12 250 ASN A N 1
ATOM 2038 C CA . ASN A 1 250 ? -26.036 -5.879 28.800 1.00 93.12 250 ASN A CA 1
ATOM 2039 C C . ASN A 1 250 ? -26.068 -5.729 27.272 1.00 93.12 250 ASN A C 1
ATOM 2041 O O . ASN A 1 250 ? -25.055 -5.463 26.622 1.00 93.12 250 ASN A O 1
ATOM 2045 N N . LYS A 1 251 ? -27.279 -5.848 26.720 1.00 91.56 251 LYS A N 1
ATOM 2046 C CA . LYS A 1 251 ? -27.625 -5.593 25.315 1.00 91.56 251 LYS A CA 1
ATOM 2047 C C . LYS A 1 251 ? -28.550 -4.381 25.309 1.00 91.56 251 LYS A C 1
ATOM 2049 O O . LYS A 1 251 ? -29.645 -4.451 25.861 1.00 91.56 251 LYS A O 1
ATOM 2054 N N . LEU A 1 252 ? -28.078 -3.258 24.783 1.00 91.12 252 LEU A N 1
ATOM 2055 C CA . LEU A 1 252 ? -28.701 -1.950 24.967 1.00 91.12 252 LEU A CA 1
ATOM 2056 C C . LEU A 1 252 ? -29.216 -1.413 23.631 1.00 91.12 252 LEU A C 1
ATOM 2058 O O . LEU A 1 252 ? -28.536 -1.513 22.611 1.00 91.12 252 LEU A O 1
ATOM 2062 N N . ILE A 1 253 ? -30.412 -0.826 23.654 1.00 88.44 253 ILE A N 1
ATOM 2063 C CA . ILE A 1 253 ? -31.021 -0.134 22.514 1.00 88.44 253 ILE A CA 1
ATOM 2064 C C . ILE A 1 253 ? -31.233 1.318 22.930 1.00 88.44 253 ILE A C 1
ATOM 2066 O O . ILE A 1 253 ? -31.968 1.592 23.881 1.00 88.44 253 ILE A O 1
ATOM 2070 N N . TYR A 1 254 ? -30.579 2.238 22.231 1.00 89.25 254 TYR A N 1
ATOM 2071 C CA . TYR A 1 254 ? -30.727 3.672 22.437 1.00 89.25 254 TYR A CA 1
ATOM 2072 C C . TYR A 1 254 ? -31.635 4.238 21.356 1.00 89.25 254 TYR A C 1
ATOM 2074 O O . TYR A 1 254 ? -31.436 3.983 20.171 1.00 89.25 254 TYR A O 1
ATOM 2082 N N . PHE A 1 255 ? -32.606 5.037 21.781 1.00 88.38 255 PHE A N 1
ATOM 2083 C CA . PHE A 1 255 ? -33.452 5.819 20.895 1.00 88.38 255 PHE A CA 1
ATOM 2084 C C . PHE A 1 255 ? -32.992 7.267 20.982 1.00 88.38 255 PHE A C 1
ATOM 2086 O O . PHE A 1 255 ? -32.980 7.854 22.066 1.00 88.38 255 PHE A O 1
ATOM 2093 N N . SER A 1 256 ? -32.586 7.830 19.854 1.00 88.12 256 SER A N 1
ATOM 2094 C CA . SER A 1 256 ? -32.223 9.236 19.738 1.00 88.12 256 SER A CA 1
ATOM 2095 C C . SER A 1 256 ? -32.922 9.860 18.538 1.00 88.12 256 SER A C 1
ATOM 2097 O O . SER A 1 256 ? -33.393 9.160 17.646 1.00 88.12 256 SER A O 1
ATOM 2099 N N . GLU A 1 257 ? -33.050 11.181 18.532 1.00 87.75 257 GLU A N 1
ATOM 2100 C CA . GLU A 1 257 ? -33.608 11.913 17.401 1.00 87.75 257 GLU A CA 1
ATOM 2101 C C . GLU A 1 257 ? -32.496 12.743 16.764 1.00 87.75 257 GLU A C 1
ATOM 2103 O O . GLU A 1 257 ? -31.840 13.544 17.434 1.00 87.75 257 GLU A O 1
ATOM 2108 N N . TRP A 1 258 ? -32.265 12.539 15.468 1.00 86.25 258 TRP A N 1
ATOM 2109 C CA . TRP A 1 258 ? -31.273 13.285 14.703 1.00 86.25 258 TRP A CA 1
ATOM 2110 C C . TRP A 1 258 ? -31.876 13.724 13.372 1.00 86.25 258 TRP A C 1
ATOM 2112 O O . TRP A 1 258 ? -32.428 12.912 12.635 1.00 86.25 258 TRP A O 1
ATOM 2122 N N . ASN A 1 259 ? -31.804 15.022 13.065 1.00 84.94 259 ASN A N 1
ATOM 2123 C CA . ASN A 1 259 ? -32.396 15.618 11.859 1.00 84.94 259 ASN A CA 1
ATOM 2124 C C . ASN A 1 259 ? -33.884 15.255 11.640 1.00 84.94 259 ASN A C 1
ATOM 2126 O O . ASN A 1 259 ? -34.288 14.996 10.511 1.00 84.94 259 ASN A O 1
ATOM 2130 N N . ASN A 1 260 ? -34.699 15.238 12.704 1.00 88.25 260 ASN A N 1
ATOM 2131 C CA . ASN A 1 260 ? -36.116 14.823 12.688 1.00 88.25 260 ASN A CA 1
ATOM 2132 C C . ASN A 1 260 ? -36.350 13.359 12.261 1.00 88.25 260 ASN A C 1
ATOM 2134 O O . ASN A 1 260 ? -37.439 13.000 11.809 1.00 88.25 260 ASN A O 1
ATOM 2138 N N . HIS A 1 261 ? -35.332 12.510 12.394 1.00 84.00 261 HIS A N 1
ATOM 2139 C CA . HIS A 1 261 ? -35.441 11.070 12.210 1.00 84.00 261 HIS A CA 1
ATOM 2140 C C . HIS A 1 261 ? -35.154 10.353 13.531 1.00 84.00 261 HIS A C 1
ATOM 2142 O O . HIS A 1 261 ? -34.220 10.708 14.253 1.00 84.00 261 HIS A O 1
ATOM 2148 N N . LEU A 1 262 ? -35.951 9.323 13.834 1.00 82.44 262 LEU A N 1
ATOM 2149 C CA . LEU A 1 262 ? -35.662 8.400 14.927 1.00 82.44 262 LEU A CA 1
ATOM 2150 C C . LEU A 1 262 ? -34.440 7.557 14.546 1.00 82.44 262 LEU A C 1
ATOM 2152 O O . LEU A 1 262 ? -34.495 6.763 13.608 1.00 82.44 262 LEU A O 1
ATOM 2156 N N . GLN A 1 263 ? -33.354 7.727 15.287 1.00 83.44 263 GLN A N 1
ATOM 2157 C CA . GLN A 1 263 ? -32.155 6.911 15.217 1.00 83.44 263 GLN A CA 1
ATOM 2158 C C . GLN A 1 263 ? -32.198 5.861 16.330 1.00 83.44 263 GLN A C 1
ATOM 2160 O O . GLN A 1 263 ? -32.404 6.172 17.506 1.00 83.44 263 GLN A O 1
ATOM 2165 N N . ILE A 1 264 ? -32.009 4.603 15.941 1.00 82.38 264 ILE A N 1
ATOM 2166 C CA . ILE A 1 264 ? -31.959 3.461 16.851 1.00 82.38 264 ILE A CA 1
ATOM 2167 C C . ILE A 1 264 ? -30.531 2.925 16.828 1.00 82.38 264 ILE A C 1
ATOM 2169 O O . ILE A 1 264 ? -30.086 2.403 15.808 1.00 82.38 264 ILE A O 1
ATOM 2173 N N . ASP A 1 265 ? -29.826 3.040 17.951 1.00 85.69 265 ASP A N 1
ATOM 2174 C CA . ASP A 1 265 ? -28.465 2.528 18.092 1.00 85.69 265 ASP A CA 1
ATOM 2175 C C . ASP A 1 265 ? -28.458 1.297 18.994 1.00 85.69 265 ASP A C 1
ATOM 2177 O O . ASP A 1 265 ? -28.858 1.347 20.159 1.00 85.69 265 ASP A O 1
ATOM 2181 N N . VAL A 1 266 ? -27.947 0.187 18.469 1.00 87.75 266 VAL A N 1
ATOM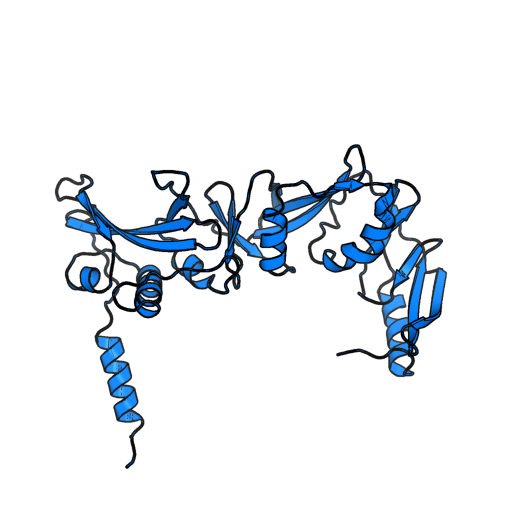 2182 C CA . VAL A 1 266 ? -27.754 -1.044 19.238 1.00 87.75 266 VAL A CA 1
ATOM 2183 C C . VAL A 1 266 ? -26.316 -1.095 19.736 1.00 87.75 266 VAL A C 1
ATOM 2185 O O . VAL A 1 266 ? -25.372 -0.955 18.951 1.00 87.75 266 VAL A O 1
ATOM 2188 N N . LYS A 1 267 ? -26.144 -1.306 21.042 1.00 91.06 267 LYS A N 1
ATOM 2189 C CA . LYS A 1 267 ? -24.832 -1.416 21.680 1.00 91.06 267 LYS A CA 1
ATOM 2190 C C . LYS A 1 267 ? -24.738 -2.622 22.601 1.00 91.06 267 LYS A C 1
ATOM 2192 O O . LYS A 1 267 ? -25.710 -3.036 23.231 1.00 91.06 267 LYS A O 1
ATOM 2197 N N . PHE A 1 268 ? -23.524 -3.132 22.724 1.00 92.06 268 PHE A N 1
ATOM 2198 C CA . PHE A 1 268 ? -23.161 -4.199 23.642 1.00 92.06 268 PHE A CA 1
ATOM 2199 C C . PHE A 1 268 ? -22.306 -3.626 24.767 1.00 92.06 268 PHE A C 1
ATOM 2201 O O . PHE A 1 268 ? -21.318 -2.934 24.510 1.00 92.06 268 PHE A O 1
ATOM 2208 N N . GLN A 1 269 ? -22.709 -3.885 26.011 1.00 93.50 269 GLN A N 1
ATOM 2209 C CA . GLN A 1 269 ? -22.027 -3.380 27.195 1.00 93.50 269 GLN A CA 1
ATOM 2210 C C . GLN A 1 269 ? -21.208 -4.479 27.864 1.00 93.50 269 GLN A C 1
ATOM 2212 O O . GLN A 1 269 ? -21.731 -5.528 28.233 1.00 93.50 269 GLN A O 1
ATOM 2217 N N . TYR A 1 270 ? -19.938 -4.182 28.091 1.00 93.31 270 TYR A N 1
ATOM 2218 C CA . TYR A 1 270 ? -18.950 -5.024 28.741 1.00 93.31 270 TYR A CA 1
ATOM 2219 C C . TYR A 1 270 ? -18.414 -4.289 29.969 1.00 93.31 270 TYR A C 1
ATOM 2221 O O . TYR A 1 270 ? -17.602 -3.374 29.836 1.00 93.31 270 TYR A O 1
ATOM 2229 N N . GLU A 1 271 ? -18.886 -4.656 31.163 1.00 90.12 271 GLU A N 1
ATOM 2230 C CA . GLU A 1 271 ? -18.672 -3.873 32.392 1.00 90.12 271 GLU A CA 1
ATOM 2231 C C . GLU A 1 271 ? -19.058 -2.393 32.194 1.00 90.12 271 GLU A C 1
ATOM 2233 O O . GLU A 1 271 ? -20.236 -2.072 32.055 1.00 90.12 271 GLU A O 1
ATOM 2238 N N . THR A 1 272 ? -18.080 -1.486 32.167 1.00 89.56 272 THR A N 1
ATOM 2239 C CA . THR A 1 272 ? -18.277 -0.042 31.986 1.00 89.56 272 THR A CA 1
ATOM 2240 C C . THR A 1 272 ? -18.106 0.421 30.536 1.00 89.56 272 THR A C 1
ATOM 2242 O O . THR A 1 272 ? -18.281 1.606 30.260 1.00 89.56 272 THR A O 1
ATOM 2245 N N . TYR A 1 273 ? -17.769 -0.480 29.608 1.00 91.12 273 TYR A N 1
ATOM 2246 C CA . TYR A 1 273 ? -17.481 -0.159 28.210 1.00 91.12 273 TYR A CA 1
ATOM 2247 C C . TYR A 1 273 ? -18.671 -0.485 27.306 1.00 91.12 273 TYR A C 1
ATOM 2249 O O . TYR A 1 273 ? -19.232 -1.574 27.386 1.00 91.12 273 TYR A O 1
ATOM 2257 N N . GLU A 1 274 ? -19.033 0.430 26.411 1.00 91.00 274 GLU A N 1
ATOM 2258 C CA . GLU A 1 274 ? -20.092 0.228 25.418 1.00 91.00 274 GLU A CA 1
ATOM 2259 C C . GLU A 1 274 ? -19.511 0.238 24.005 1.00 91.00 274 GLU A C 1
ATOM 2261 O O . GLU A 1 274 ? -18.779 1.161 23.639 1.00 91.00 274 GLU A O 1
ATOM 2266 N N . PHE A 1 275 ? -19.893 -0.743 23.187 1.00 88.88 275 PHE A N 1
ATOM 2267 C CA . PHE A 1 275 ? -19.486 -0.829 21.786 1.00 88.88 275 PHE A CA 1
ATOM 2268 C C . PHE A 1 275 ? -20.698 -0.879 20.862 1.00 88.88 275 PHE A C 1
ATOM 2270 O O . PHE A 1 275 ? -21.675 -1.561 21.182 1.00 88.88 275 PHE A O 1
ATOM 2277 N N . PRO A 1 276 ? -20.657 -0.189 19.709 1.00 86.88 276 PRO A N 1
ATOM 2278 C CA . PRO A 1 276 ? -21.719 -0.293 18.723 1.00 86.88 276 PRO A CA 1
ATOM 2279 C C . PRO A 1 276 ? -21.793 -1.715 18.152 1.00 86.88 276 PRO A C 1
ATOM 2281 O O . PRO A 1 276 ? -20.786 -2.425 18.040 1.00 86.88 276 PRO A O 1
ATOM 2284 N N . ALA A 1 277 ? -22.999 -2.124 17.757 1.00 81.56 277 ALA A N 1
ATOM 2285 C CA . ALA A 1 277 ? -23.224 -3.409 17.104 1.00 81.56 277 ALA A CA 1
ATOM 2286 C C . ALA A 1 277 ? -22.480 -3.534 15.760 1.00 81.56 277 ALA A C 1
ATOM 2288 O O . ALA A 1 277 ? -22.144 -4.653 15.367 1.00 81.56 277 ALA A O 1
ATOM 2289 N N . TYR A 1 278 ? -22.183 -2.406 15.098 1.00 75.19 278 TYR A N 1
ATOM 2290 C CA . TYR A 1 278 ? -21.390 -2.328 13.869 1.00 75.19 278 TYR A CA 1
ATOM 2291 C C . TYR A 1 278 ? -20.259 -1.284 13.968 1.00 75.19 278 TYR A C 1
ATOM 2293 O O . TYR A 1 278 ? -20.474 -0.221 14.552 1.00 75.19 278 TYR A O 1
ATOM 2301 N N . PRO A 1 279 ? -19.078 -1.541 13.367 1.00 70.94 279 PRO A N 1
ATOM 2302 C CA . PRO A 1 279 ? -18.687 -2.795 12.719 1.00 70.94 279 PRO A CA 1
ATOM 2303 C C . PRO A 1 279 ? -18.537 -3.942 13.732 1.00 70.94 279 PRO A C 1
ATOM 2305 O O . PRO A 1 279 ? -18.110 -3.743 14.870 1.00 70.94 279 PRO A O 1
ATOM 2308 N N . ALA A 1 280 ? -18.903 -5.151 13.303 1.00 73.50 280 ALA A N 1
ATOM 2309 C CA . ALA A 1 280 ? -18.722 -6.363 14.089 1.00 73.50 280 ALA A CA 1
ATOM 2310 C C . ALA A 1 280 ? -17.226 -6.688 14.177 1.00 73.50 280 ALA A C 1
ATOM 2312 O O . ALA A 1 280 ? -16.607 -7.036 13.172 1.00 73.50 280 ALA A O 1
ATOM 2313 N N . SER A 1 281 ? -16.636 -6.563 15.362 1.00 79.44 281 SER A N 1
ATOM 2314 C CA . SER A 1 281 ? -15.236 -6.913 15.588 1.00 79.44 281 SER A CA 1
ATOM 2315 C C . SER A 1 281 ? -15.091 -7.739 16.858 1.00 79.44 281 SER A C 1
ATOM 2317 O O . SER A 1 281 ? -15.717 -7.459 17.875 1.00 79.44 281 SER A O 1
ATOM 2319 N N . ASN A 1 282 ? -14.219 -8.745 16.815 1.00 85.75 282 ASN A N 1
ATOM 2320 C CA . ASN A 1 282 ? -13.950 -9.613 17.970 1.00 85.75 282 ASN A CA 1
ATOM 2321 C C . ASN A 1 282 ? -13.112 -8.897 19.042 1.00 85.75 282 ASN A C 1
ATOM 2323 O O . ASN A 1 282 ? -12.982 -9.375 20.165 1.00 85.75 282 ASN A O 1
ATOM 2327 N N . ARG A 1 283 ? -12.501 -7.764 18.681 1.00 88.25 283 ARG A N 1
ATOM 2328 C CA . ARG A 1 283 ? -11.698 -6.917 19.560 1.00 88.25 283 ARG A CA 1
ATOM 2329 C C . ARG A 1 283 ? -12.055 -5.456 19.325 1.00 88.25 283 ARG A C 1
ATOM 2331 O O . ARG A 1 283 ? -12.269 -5.042 18.184 1.00 88.25 283 ARG A O 1
ATOM 2338 N N . SER A 1 284 ? -12.112 -4.669 20.389 1.00 89.56 284 SER A N 1
ATOM 2339 C CA . SER A 1 284 ? -12.300 -3.216 20.331 1.00 89.56 284 SER A CA 1
ATOM 2340 C C . SER A 1 284 ? -11.392 -2.539 21.352 1.00 89.56 284 SER A C 1
ATOM 2342 O O . SER A 1 284 ? -11.060 -3.143 22.368 1.00 89.56 284 SER A O 1
ATOM 2344 N N . LEU A 1 285 ? -10.967 -1.300 21.098 1.00 89.62 285 LEU A N 1
ATOM 2345 C CA . LEU A 1 285 ? -10.258 -0.518 22.112 1.00 89.62 285 LEU A CA 1
ATOM 2346 C C . LEU A 1 285 ? -11.248 0.312 22.919 1.00 89.62 285 LEU A C 1
ATOM 2348 O O . LEU A 1 285 ? -12.222 0.823 22.375 1.00 89.62 285 LEU A O 1
ATOM 2352 N N . ALA A 1 286 ? -10.956 0.487 24.200 1.00 90.38 286 ALA A N 1
ATOM 2353 C CA . ALA A 1 286 ? -11.627 1.439 25.068 1.00 90.38 286 ALA A CA 1
ATOM 2354 C C . ALA A 1 286 ? -10.612 2.212 25.910 1.00 90.38 286 ALA A C 1
ATOM 2356 O O . ALA A 1 286 ? -9.532 1.713 26.227 1.00 90.38 286 ALA A O 1
ATOM 2357 N N . SER A 1 287 ? -10.968 3.434 26.295 1.00 89.19 287 SER A N 1
ATOM 2358 C CA . SER A 1 287 ? -10.164 4.260 27.195 1.00 89.19 287 SER A CA 1
ATOM 2359 C C . SER A 1 287 ? -10.782 4.305 28.589 1.00 89.19 287 SER A C 1
ATOM 2361 O O . SER A 1 287 ? -11.981 4.549 28.715 1.00 89.19 287 SER A O 1
ATOM 2363 N N . ALA A 1 288 ? -9.963 4.174 29.634 1.00 87.94 288 ALA A N 1
ATOM 2364 C CA . ALA A 1 288 ? -10.332 4.602 30.985 1.00 87.94 288 ALA A CA 1
ATOM 2365 C C . ALA A 1 288 ? -9.239 5.525 31.542 1.00 87.94 288 ALA A C 1
ATOM 2367 O O . ALA A 1 288 ? -8.116 5.102 31.829 1.00 87.94 288 ALA A O 1
ATOM 2368 N N . GLY A 1 289 ? -9.551 6.819 31.645 1.00 85.06 289 GLY A N 1
ATOM 2369 C CA . GLY A 1 289 ? -8.555 7.846 31.950 1.00 85.06 289 GLY A CA 1
ATOM 2370 C C . GLY A 1 289 ? -7.473 7.915 30.867 1.00 85.06 289 GLY A C 1
ATOM 2371 O O . GLY A 1 289 ? -7.775 8.109 29.695 1.00 85.06 289 GLY A O 1
ATOM 2372 N N . LYS A 1 290 ? -6.202 7.749 31.257 1.00 83.12 290 LYS A N 1
ATOM 2373 C CA . LYS A 1 290 ? -5.047 7.764 30.334 1.00 83.12 290 LYS A CA 1
ATOM 2374 C C . LYS A 1 290 ? -4.690 6.385 29.763 1.00 83.12 290 LYS A C 1
ATOM 2376 O O . LYS A 1 290 ? -3.776 6.282 28.938 1.00 83.12 290 LYS A O 1
ATOM 2381 N N . ASN A 1 291 ? -5.377 5.341 30.216 1.00 85.12 291 ASN A N 1
ATOM 2382 C CA . ASN A 1 291 ? -5.075 3.961 29.868 1.00 85.12 291 ASN A CA 1
ATOM 2383 C C . ASN A 1 291 ? -5.974 3.480 28.732 1.00 85.12 291 ASN A C 1
ATOM 2385 O O . ASN A 1 291 ? -7.150 3.852 28.658 1.00 85.12 291 ASN A O 1
ATOM 2389 N N . LEU A 1 292 ? -5.403 2.635 27.877 1.00 89.88 292 LEU A N 1
ATOM 2390 C CA . LEU A 1 292 ? -6.112 1.913 26.833 1.00 89.88 292 LEU A CA 1
ATOM 2391 C C . LEU A 1 292 ? -6.293 0.457 27.225 1.00 89.88 292 LEU A C 1
ATOM 2393 O O . LEU A 1 292 ? -5.408 -0.157 27.823 1.00 89.88 292 LEU A O 1
ATOM 2397 N N . TYR A 1 293 ? -7.435 -0.080 26.823 1.00 90.06 293 TYR A N 1
ATOM 2398 C CA . TYR A 1 293 ? -7.824 -1.452 27.068 1.00 90.06 293 TYR A CA 1
ATOM 2399 C C . TYR A 1 293 ? -8.270 -2.095 25.765 1.00 90.06 293 TYR A C 1
ATOM 2401 O O . TYR A 1 293 ? -9.093 -1.522 25.050 1.00 90.06 293 TYR A O 1
ATOM 2409 N N . ILE A 1 294 ? -7.760 -3.288 25.470 1.00 91.25 294 ILE A N 1
ATOM 2410 C CA . ILE A 1 294 ? -8.309 -4.143 24.414 1.00 91.25 294 ILE A CA 1
ATOM 2411 C C . ILE A 1 294 ? -9.425 -4.955 25.046 1.00 91.25 294 ILE A C 1
ATOM 2413 O O . ILE A 1 294 ? -9.170 -5.760 25.936 1.00 91.25 294 ILE A O 1
ATOM 2417 N N . ILE A 1 295 ? -10.650 -4.759 24.583 1.00 92.25 295 ILE A N 1
ATOM 2418 C CA . ILE A 1 295 ? -11.802 -5.546 24.998 1.00 92.25 295 ILE A CA 1
ATOM 2419 C C . ILE A 1 295 ? -12.025 -6.650 23.969 1.00 92.25 295 ILE A C 1
ATOM 2421 O O . ILE A 1 295 ? -12.358 -6.373 22.814 1.00 92.25 295 ILE A O 1
ATOM 2425 N N . ASN A 1 296 ? -11.832 -7.898 24.392 1.00 91.06 296 ASN A N 1
ATOM 2426 C CA . ASN A 1 296 ? -12.242 -9.072 23.628 1.00 91.06 296 ASN A CA 1
ATOM 2427 C C . ASN A 1 296 ? -13.765 -9.215 23.732 1.00 91.06 296 ASN A C 1
ATOM 2429 O O . ASN A 1 296 ? -14.298 -9.377 24.830 1.00 91.06 296 ASN A O 1
ATOM 2433 N N . ARG A 1 297 ? -14.448 -9.138 22.592 1.00 90.62 297 ARG A N 1
ATOM 2434 C CA . ARG A 1 297 ? -15.908 -9.174 22.479 1.00 90.62 297 ARG A CA 1
ATOM 2435 C C . ARG A 1 297 ? -16.393 -10.599 22.224 1.00 90.62 297 ARG A C 1
ATOM 2437 O O . ARG A 1 297 ? -15.737 -11.358 21.508 1.00 90.62 297 ARG A O 1
ATOM 2444 N N . ASP A 1 298 ? -17.554 -10.950 22.771 1.00 90.56 298 ASP A N 1
ATOM 2445 C CA . ASP A 1 298 ? -18.231 -12.218 22.485 1.00 90.56 298 ASP A CA 1
ATOM 2446 C C . ASP A 1 298 ? -18.964 -12.118 21.143 1.00 90.56 298 ASP A C 1
ATOM 2448 O O . ASP A 1 298 ? -20.163 -11.855 21.058 1.00 90.56 298 ASP A O 1
ATOM 2452 N N . ALA A 1 299 ? -18.208 -12.289 20.060 1.00 86.88 299 ALA A N 1
ATOM 2453 C CA . ALA A 1 299 ? -18.734 -12.140 18.710 1.00 86.88 299 ALA A CA 1
ATOM 2454 C C . ALA A 1 299 ? -19.877 -13.119 18.391 1.00 86.88 299 ALA A C 1
ATOM 2456 O O . ALA A 1 299 ? -20.740 -12.792 17.578 1.00 86.88 299 ALA A O 1
ATOM 2457 N N . GLY A 1 300 ? -19.894 -14.299 19.022 1.00 87.88 300 GLY A N 1
ATOM 2458 C CA . GLY A 1 300 ? -20.942 -15.297 18.818 1.00 87.88 300 GLY A CA 1
ATOM 2459 C C . GLY A 1 300 ? -22.268 -14.855 19.428 1.00 87.88 300 GLY A C 1
ATOM 2460 O O . GLY A 1 300 ? -23.300 -14.881 18.756 1.00 87.88 300 GLY A O 1
ATOM 2461 N N . GLU A 1 301 ? -22.245 -14.395 20.680 1.00 88.81 301 GLU A N 1
ATOM 2462 C CA . GLU A 1 301 ? -23.450 -13.893 21.341 1.00 88.81 301 GLU A CA 1
ATOM 2463 C C . GLU A 1 301 ? -23.945 -12.574 20.724 1.00 88.81 301 GLU A C 1
ATOM 2465 O O . GLU A 1 301 ? -25.158 -12.372 20.565 1.00 88.81 301 GLU A O 1
ATOM 2470 N N . GLU A 1 302 ? -23.025 -11.685 20.341 1.00 90.06 302 GLU A N 1
ATOM 2471 C CA . GLU A 1 302 ? -23.363 -10.456 19.625 1.00 90.06 302 GLU A CA 1
ATOM 2472 C C . GLU A 1 302 ? -24.047 -10.759 18.289 1.00 90.06 302 GLU A C 1
ATOM 2474 O O . GLU A 1 302 ? -25.081 -10.161 17.993 1.00 90.06 302 GLU A O 1
ATOM 2479 N N . GLU A 1 303 ? -23.528 -11.711 17.506 1.00 88.69 303 GLU A N 1
ATOM 2480 C CA . GLU A 1 303 ? -24.116 -12.090 16.217 1.00 88.69 303 GLU A CA 1
ATOM 2481 C C . GLU A 1 303 ? -25.492 -12.737 16.370 1.00 88.69 303 GLU A C 1
ATOM 2483 O O . GLU A 1 303 ? -26.409 -12.392 15.625 1.00 88.69 303 GLU A O 1
ATOM 2488 N N . ALA A 1 304 ? -25.683 -13.610 17.363 1.00 88.19 304 ALA A N 1
ATOM 2489 C CA . ALA A 1 304 ? -26.998 -14.182 17.655 1.00 88.19 304 ALA A CA 1
ATOM 2490 C C . ALA A 1 304 ? -28.017 -13.093 18.033 1.00 88.19 304 ALA A C 1
ATOM 2492 O O . ALA A 1 304 ? -29.161 -13.104 17.578 1.00 88.19 304 ALA A O 1
ATOM 2493 N N . SER A 1 305 ? -27.585 -12.113 18.832 1.00 88.25 305 SER A N 1
ATOM 2494 C CA . SER A 1 305 ? -28.429 -10.989 19.247 1.00 88.25 305 SER A CA 1
ATOM 2495 C C . SER A 1 305 ? -28.745 -10.051 18.076 1.00 88.25 305 SER A C 1
ATOM 2497 O O . SER A 1 305 ? -29.876 -9.585 17.958 1.00 88.25 305 SER A O 1
ATOM 2499 N N . ARG A 1 306 ? -27.774 -9.801 17.186 1.00 85.75 306 ARG A N 1
ATOM 2500 C CA . ARG A 1 306 ? -27.984 -9.045 15.942 1.00 85.75 306 ARG A CA 1
ATOM 2501 C C . ARG A 1 306 ? -28.957 -9.756 15.013 1.00 85.75 306 ARG A C 1
ATOM 2503 O O . ARG A 1 306 ? -29.917 -9.131 14.582 1.00 85.75 306 ARG A O 1
ATOM 2510 N N . SER A 1 307 ? -28.742 -11.047 14.765 1.00 85.94 307 SER A N 1
ATOM 2511 C CA . SER A 1 307 ? -29.594 -11.861 13.890 1.00 85.94 307 SER A CA 1
ATOM 2512 C C . SER A 1 307 ? -31.044 -11.829 14.365 1.00 85.94 307 SER A C 1
ATOM 2514 O O . SER A 1 307 ? -31.939 -11.554 13.577 1.00 85.94 307 SER A O 1
ATOM 2516 N N . PHE A 1 308 ? -31.277 -11.973 15.674 1.00 86.12 308 PHE A N 1
ATOM 2517 C CA . PHE A 1 308 ? -32.613 -11.835 16.255 1.00 86.12 308 PHE A CA 1
ATOM 2518 C C . PHE A 1 308 ? -33.250 -10.466 15.959 1.00 86.12 308 PHE A C 1
ATOM 2520 O O . PHE A 1 308 ? -34.420 -10.387 15.591 1.00 86.12 308 PHE A O 1
ATOM 2527 N N . LEU A 1 309 ? -32.504 -9.371 16.106 1.00 84.25 309 LEU A N 1
ATOM 2528 C CA . LEU A 1 309 ? -33.018 -8.027 15.829 1.00 84.25 309 LEU A CA 1
ATOM 2529 C C . LEU A 1 309 ? -33.270 -7.792 14.329 1.00 84.25 309 LEU A C 1
ATOM 2531 O O . LEU A 1 309 ? -34.266 -7.155 13.987 1.00 84.25 309 LEU A O 1
ATOM 2535 N N . GLU A 1 310 ? -32.410 -8.309 13.448 1.00 84.38 310 GLU A N 1
ATOM 2536 C CA . GLU A 1 310 ? -32.595 -8.265 11.989 1.00 84.38 310 GLU A CA 1
ATOM 2537 C C . GLU A 1 310 ? -33.848 -9.060 11.572 1.00 84.38 310 GLU A C 1
ATOM 2539 O O . GLU A 1 310 ? -34.711 -8.532 10.872 1.00 84.38 310 GLU A O 1
ATOM 2544 N N . GLU A 1 311 ? -34.005 -10.293 12.065 1.00 86.00 311 GLU A N 1
ATOM 2545 C CA . GLU A 1 311 ? -35.156 -11.169 11.788 1.00 86.00 311 GLU A CA 1
ATOM 2546 C C . GLU A 1 311 ? -36.491 -10.567 12.243 1.00 86.00 311 GLU A C 1
ATOM 2548 O O . GLU A 1 311 ? -37.529 -10.809 11.628 1.00 86.00 311 GLU A O 1
ATOM 2553 N N . ASN A 1 312 ? -36.470 -9.757 13.303 1.00 83.62 312 ASN A N 1
ATOM 2554 C CA . ASN A 1 312 ? -37.656 -9.098 13.849 1.00 83.62 312 ASN A CA 1
ATOM 2555 C C . ASN A 1 312 ? -37.835 -7.650 13.349 1.00 83.62 312 ASN A C 1
ATOM 2557 O O . ASN A 1 312 ? -38.703 -6.935 13.849 1.00 83.62 312 ASN A O 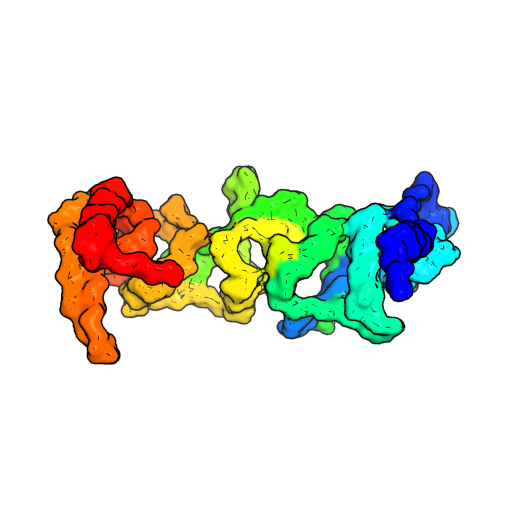1
ATOM 2561 N N . GLY A 1 313 ? -37.040 -7.201 12.368 1.00 76.44 313 GLY A N 1
ATOM 2562 C CA . GLY A 1 313 ? -37.181 -5.881 11.738 1.00 76.44 313 GLY A CA 1
ATOM 2563 C C . GLY A 1 313 ? -36.800 -4.693 12.629 1.00 76.44 313 GLY A C 1
ATOM 2564 O O . GLY A 1 313 ? -37.207 -3.565 12.359 1.00 76.44 313 GLY A O 1
ATOM 2565 N N . LEU A 1 314 ? -36.035 -4.936 13.696 1.00 73.88 314 LEU A N 1
ATOM 2566 C CA . LEU A 1 314 ? -35.575 -3.925 14.656 1.00 73.88 314 LEU A CA 1
ATOM 2567 C C . LEU A 1 314 ? -34.199 -3.346 14.296 1.00 73.88 314 LEU A C 1
ATOM 2569 O O . LEU A 1 314 ? -33.796 -2.322 14.844 1.00 73.88 314 LEU A O 1
ATOM 2573 N N . LEU A 1 315 ? -33.490 -3.987 13.365 1.00 70.38 315 LEU A N 1
ATOM 2574 C CA . LEU A 1 315 ? -32.262 -3.501 12.744 1.00 70.38 315 LEU A CA 1
ATOM 2575 C C . LEU A 1 315 ? -32.427 -3.552 11.222 1.00 70.38 315 LEU A C 1
ATOM 2577 O O . LEU A 1 315 ? -32.781 -4.591 10.668 1.00 70.38 315 LEU A O 1
ATOM 2581 N N . PHE A 1 316 ? -32.166 -2.435 10.542 1.00 58.97 316 PHE A N 1
ATOM 2582 C CA . PHE A 1 316 ? -32.189 -2.369 9.082 1.00 58.97 316 PHE A CA 1
ATOM 2583 C C . PHE A 1 316 ? -30.757 -2.371 8.542 1.00 58.97 316 PHE A C 1
ATOM 2585 O O . PHE A 1 316 ? -29.963 -1.493 8.885 1.00 58.97 316 PHE A O 1
ATOM 2592 N N . ARG A 1 317 ? -30.427 -3.326 7.665 1.00 54.78 317 ARG A N 1
ATOM 2593 C CA . ARG A 1 317 ? -29.196 -3.257 6.870 1.00 54.78 317 ARG A CA 1
ATOM 2594 C C . ARG A 1 317 ? -29.357 -2.166 5.817 1.00 54.78 317 ARG A C 1
ATOM 2596 O O . ARG A 1 317 ? -30.049 -2.362 4.822 1.00 54.78 317 ARG A O 1
ATOM 2603 N N . GLY A 1 318 ? -28.701 -1.029 6.022 1.00 44.31 318 GLY A N 1
ATOM 2604 C CA . GLY A 1 318 ? -28.327 -0.180 4.895 1.00 44.31 318 GLY A CA 1
ATOM 2605 C C . GLY A 1 318 ? -27.365 -0.976 4.015 1.00 44.31 318 GLY A C 1
ATOM 2606 O O . GLY A 1 318 ? -26.272 -1.309 4.472 1.00 44.31 318 GLY A O 1
ATOM 2607 N N . GLY A 1 319 ? -27.824 -1.366 2.825 1.00 30.59 319 GLY A N 1
ATOM 2608 C CA . GLY A 1 319 ? -26.987 -1.960 1.780 1.00 30.59 319 GLY A CA 1
ATOM 2609 C C . GLY A 1 319 ? -26.074 -0.938 1.124 1.00 30.59 319 GLY A C 1
ATOM 2610 O O . GLY A 1 319 ? -26.454 0.256 1.105 1.00 30.59 319 GLY A O 1
#

Radius of gyration: 27.27 Å; chains: 1; bounding box: 73×33×78 Å

Foldseek 3Di:
DDPPPVVVVVVVVVVVVPQQDADADPDLAQEWEKEWEWEDDPFWIAIWIKTWRQHNVRDTDDIDGDARVCSVVGRYRDDPLRSVLRCVQNVVDDPPDGPIGGFAAQPVSSCVSCQVHFYWYHYPVDDDTHTAHEDPDAWEWAWAWAADPFAIFTWIWIQTPVRDIDTQPDQKGFRYVNQTWIDDPRYIHRYDYPDGSVVVRVVRVPVDTGGQGLVCVQVCQVPPCLVRVRRYPPVPNDPQEAEDAADFDDWDWDWDADPNDTDIWTWTDGPPDIDTLPPQDQWGWDDDRRHIYIYGDPSVVSVVVVVVCVVVVNDDDPD

Sequence (319 aa):
MDTSWRNKLEQLVGLLEKMPQPKSFESKAGVYEPYFVIELRASNWEVIPYATYTRLDGSPGREVRLSLGIIDSSKVNISQSELDSLIYLDSDTGANTRAIFNYTQPVGFILNWLSESRLMIKETAYREPVTASVHPDTITIILRLNKGKNGYYLQPTLVFPDNTVMEINEPALVLCANPIYMLYQQKIYRINSALPAIFWNNYFRIREKFEIPHAELGEFIRIYLPHILPVLDWENLGEHIEQRTPRLANKLIYFSEWNNHLQIDVKFQYETYEFPAYPASNRSLASAGKNLYIINRDAGEEEASRSFLEENGLLFRGG

Secondary structure (DSSP, 8-state):
----HHHHHHHHHHHHTTS---B--S--TT-EEEEEEEEE-SSEEEEEEEEEEEPTTS-EEEEEE--HHHHHHS-B-B-HHHHHHHHHHHHSS-TT---EEETTBS-HHHHHHTTTS-EEEEETT-SS-EEEEEEEEEEEEEEEEEE-SSEEEEEEEEE-TTS-EEE--S-EEEEETTTEEEEETTEEEEEE-SS-HHHHHHHHHS-S--EEETTTHHHIIIIIHHHHGGGB-TT-S-TTEEEE---EEEEEEEEEEETTEEEEEEEEEETTEEEESSS--SEEEEEETTEEEEEE--HHHHHHHHHHHHHTTSS----

pLDDT: mean 85.9, std 11.21, range [30.59, 97.94]